Protein AF-A0A2E5ZIZ7-F1 (afdb_monomer_lite)

Sequence (295 aa):
MQTGGEERRPRSRRDADGRGDRRTDDPRGRRPRREPANQVPRAPRLKPRRTHRKAALAALPDDQRLLAQILLRDGVPGLRKAVDVQNETAEAAGEPPIPAPLLLKLAERIHPNLRAADWQDRAEAALAGIDKVDLRDLRSVVVAAEQSARGEENKALAEKLRAGLAARVDREHQAWLADVTTALDEDRVVRALRLSSRPPKAGAPLPAPVLDRLAAMAEAGLTAETGQDRWATVLDAVALSPVHQRVTPQGLPAEPGEPLLDVVRRVSMSVPGIAKAFGIEPTKPPRSRGSRRRG

Structure (mmCIF, N/CA/C/O backbone):
data_AF-A0A2E5ZIZ7-F1
#
_entry.id   AF-A0A2E5ZIZ7-F1
#
loop_
_atom_site.group_PDB
_atom_site.id
_atom_site.type_symbol
_atom_site.label_atom_id
_atom_site.label_alt_id
_atom_site.label_comp_id
_atom_site.label_asym_id
_atom_site.label_entity_id
_atom_site.label_seq_id
_atom_site.pdbx_PDB_ins_code
_atom_site.Cartn_x
_atom_site.Cartn_y
_atom_site.Cartn_z
_atom_site.occupancy
_atom_site.B_iso_or_equiv
_atom_site.auth_seq_id
_atom_site.auth_comp_id
_atom_site.auth_asym_id
_atom_site.auth_atom_id
_atom_site.pdbx_PDB_model_num
ATOM 1 N N . MET A 1 1 ? 2.297 82.372 32.642 1.00 42.84 1 MET A N 1
ATOM 2 C CA . MET A 1 1 ? 2.590 83.252 31.488 1.00 42.84 1 MET A CA 1
ATOM 3 C C . MET A 1 1 ? 3.858 82.760 30.806 1.00 42.84 1 MET A C 1
ATOM 5 O O . MET A 1 1 ? 4.850 82.681 31.513 1.00 42.84 1 MET A O 1
ATOM 9 N N . GLN A 1 2 ? 3.785 82.426 29.507 1.00 32.19 2 GLN A N 1
ATOM 10 C CA . GLN A 1 2 ? 4.844 82.342 28.461 1.00 32.19 2 GLN A CA 1
ATOM 11 C C . GLN A 1 2 ? 4.330 81.375 27.366 1.00 32.19 2 GLN A C 1
ATOM 13 O O . GLN A 1 2 ? 4.029 80.234 27.691 1.00 32.19 2 GLN A O 1
ATOM 18 N N . THR A 1 3 ? 3.829 81.827 26.204 1.00 34.81 3 THR A N 1
ATOM 19 C CA . THR A 1 3 ? 4.460 82.385 24.971 1.00 34.81 3 THR A CA 1
ATOM 20 C C . THR A 1 3 ? 4.934 81.334 23.959 1.00 34.81 3 THR A C 1
ATOM 22 O O . THR A 1 3 ? 5.786 80.529 24.306 1.00 34.81 3 THR A O 1
ATOM 25 N N . GLY A 1 4 ? 4.458 81.488 22.706 1.00 30.34 4 GLY A N 1
ATOM 26 C CA . GLY A 1 4 ? 5.056 81.032 21.428 1.00 30.34 4 GLY A CA 1
ATOM 27 C C . GLY A 1 4 ? 4.999 79.521 21.178 1.00 30.34 4 GLY A C 1
ATOM 28 O O . GLY A 1 4 ? 5.271 78.751 22.079 1.00 30.34 4 GLY A O 1
ATOM 29 N N . GLY A 1 5 ? 4.639 78.971 20.020 1.00 31.27 5 GLY A N 1
ATOM 30 C CA . GLY A 1 5 ? 4.679 79.423 18.629 1.00 31.27 5 GLY A CA 1
ATOM 31 C C . GLY A 1 5 ? 5.132 78.216 17.777 1.00 31.27 5 GLY A C 1
ATOM 32 O O . GLY A 1 5 ? 5.859 77.369 18.284 1.00 31.27 5 GLY A O 1
ATOM 33 N N . GLU A 1 6 ? 4.690 78.156 16.515 1.00 33.19 6 GLU A N 1
ATOM 34 C CA . GLU A 1 6 ? 5.272 77.424 15.364 1.00 33.19 6 GLU A CA 1
ATOM 35 C C . GLU A 1 6 ? 4.450 76.307 14.674 1.00 33.19 6 GLU A C 1
ATOM 37 O O . GLU A 1 6 ? 3.692 75.535 15.258 1.00 33.19 6 GLU A O 1
ATOM 42 N N . GLU A 1 7 ? 4.592 76.332 13.348 1.00 35.06 7 GLU A N 1
ATOM 43 C CA . GLU A 1 7 ? 3.688 75.960 12.257 1.00 35.06 7 GLU A CA 1
ATOM 44 C C . GLU A 1 7 ? 3.500 74.453 12.006 1.00 35.06 7 GLU A C 1
ATOM 46 O O . GLU A 1 7 ? 4.438 73.665 12.125 1.00 35.06 7 GLU A O 1
ATOM 51 N N . ARG A 1 8 ? 2.328 74.051 11.470 1.00 38.38 8 ARG A N 1
ATOM 52 C CA . ARG A 1 8 ? 2.190 72.802 10.689 1.00 38.38 8 ARG A CA 1
ATOM 53 C C . ARG A 1 8 ? 1.255 72.933 9.476 1.00 38.38 8 ARG A C 1
ATOM 55 O O . ARG A 1 8 ? 0.088 73.290 9.583 1.00 38.38 8 ARG A O 1
ATOM 62 N N . ARG A 1 9 ? 1.830 72.560 8.327 1.00 37.34 9 ARG A N 1
ATOM 63 C CA . ARG A 1 9 ? 1.305 72.468 6.950 1.00 37.34 9 ARG A CA 1
ATOM 64 C C . ARG A 1 9 ? 0.014 71.635 6.804 1.00 37.34 9 ARG A C 1
ATOM 66 O O . ARG A 1 9 ? -0.065 70.571 7.420 1.00 37.34 9 ARG A O 1
ATOM 73 N N . PRO A 1 10 ? -0.901 71.968 5.869 1.00 40.62 10 PRO A N 1
ATOM 74 C CA . PRO A 1 10 ? -1.963 71.056 5.451 1.00 40.62 10 PRO A CA 1
ATOM 75 C C . PRO A 1 10 ? -1.559 70.237 4.207 1.00 40.62 10 PRO A C 1
ATOM 77 O O . PRO A 1 10 ? -1.061 70.771 3.218 1.00 40.62 10 PRO A O 1
ATOM 80 N N . ARG A 1 11 ? -1.793 68.916 4.243 1.00 35.28 11 ARG A N 1
ATOM 81 C CA . ARG A 1 11 ? -1.685 68.010 3.083 1.00 35.28 11 ARG A CA 1
ATOM 82 C C . ARG A 1 11 ? -3.038 67.931 2.371 1.00 35.28 11 ARG A C 1
ATOM 84 O O . ARG A 1 11 ? -4.031 67.550 2.985 1.00 35.28 11 ARG A O 1
ATOM 91 N N . SER A 1 12 ? -3.055 68.238 1.075 1.00 33.09 12 SER A N 1
ATOM 92 C CA . SER A 1 12 ? -4.225 68.141 0.196 1.00 33.09 12 SER A CA 1
ATOM 93 C C . SER A 1 12 ? -4.077 66.995 -0.816 1.00 33.09 12 SER A C 1
ATOM 95 O O . SER A 1 12 ? -3.095 66.951 -1.545 1.00 33.09 12 SER A O 1
ATOM 97 N N . ARG A 1 13 ? -5.070 66.090 -0.777 1.00 33.25 13 ARG A N 1
ATOM 98 C CA . ARG A 1 13 ? -5.853 65.422 -1.854 1.00 33.25 13 ARG A CA 1
ATOM 99 C C . ARG A 1 13 ? -5.154 65.020 -3.167 1.00 33.25 13 ARG A C 1
ATOM 101 O O . ARG A 1 13 ? -4.581 65.850 -3.847 1.00 33.25 13 ARG A O 1
ATOM 108 N N . ARG A 1 14 ? -5.180 63.705 -3.449 1.00 33.25 14 ARG A N 1
ATOM 109 C CA . ARG A 1 14 ? -5.964 62.980 -4.492 1.00 33.25 14 ARG A CA 1
ATOM 110 C C . ARG A 1 14 ? -5.457 63.218 -5.910 1.00 33.25 14 ARG A C 1
ATOM 112 O O . ARG A 1 14 ? -5.547 64.337 -6.367 1.00 33.25 14 ARG A O 1
ATOM 119 N N . ASP A 1 15 ? -5.116 62.123 -6.589 1.00 31.05 15 ASP A N 1
ATOM 120 C CA . ASP A 1 15 ? -5.664 61.830 -7.913 1.00 31.05 15 ASP A CA 1
ATOM 121 C C . ASP A 1 15 ? -5.713 60.321 -8.163 1.00 31.05 15 ASP A C 1
ATOM 123 O O . ASP A 1 15 ? -4.857 59.550 -7.723 1.00 31.05 15 ASP A O 1
ATOM 127 N N . ALA A 1 16 ? -6.805 59.927 -8.807 1.00 37.44 16 ALA A N 1
ATOM 128 C CA . ALA A 1 16 ? -7.132 58.598 -9.275 1.00 37.44 16 ALA A CA 1
ATOM 129 C C . ALA A 1 16 ? -7.240 58.677 -10.797 1.00 37.44 16 ALA A C 1
ATOM 131 O O . ALA A 1 16 ? -7.960 59.530 -11.293 1.00 37.44 16 ALA A O 1
ATOM 132 N N . ASP A 1 17 ? -6.565 57.774 -11.497 1.00 33.41 17 ASP A N 1
ATOM 133 C CA . ASP A 1 17 ? -6.821 57.359 -12.880 1.00 33.41 17 ASP A CA 1
ATOM 134 C C . ASP A 1 17 ? -5.932 56.128 -13.111 1.00 33.41 17 ASP A C 1
ATOM 136 O O . ASP A 1 17 ? -4.852 56.019 -12.540 1.00 33.41 17 ASP A O 1
ATOM 140 N N . GLY A 1 18 ? -6.276 55.094 -13.863 1.00 30.34 18 GLY A N 1
ATOM 141 C CA . GLY A 1 18 ? -7.299 54.910 -14.877 1.00 30.34 18 GLY A CA 1
ATOM 142 C C . GLY A 1 18 ? -6.816 53.715 -15.712 1.00 30.34 18 GLY A C 1
ATOM 143 O O . GLY A 1 18 ? -5.619 53.532 -15.923 1.00 30.34 18 GLY A O 1
ATOM 144 N N . ARG A 1 19 ? -7.731 52.824 -16.094 1.00 37.75 19 ARG A N 1
ATOM 145 C CA . ARG A 1 19 ? -7.460 51.551 -16.784 1.00 37.75 19 ARG A CA 1
ATOM 146 C C . ARG A 1 19 ? -6.705 51.733 -18.108 1.00 37.75 19 ARG A C 1
ATOM 148 O O . ARG A 1 19 ? -7.069 52.583 -18.909 1.00 37.75 19 ARG A O 1
ATOM 155 N N . GLY A 1 20 ? -5.788 50.809 -18.395 1.00 28.81 20 GLY A N 1
ATOM 156 C CA . GLY A 1 20 ? -5.189 50.615 -19.716 1.00 28.81 20 GLY A CA 1
ATOM 157 C C . GLY A 1 20 ? -4.871 49.142 -19.965 1.00 28.81 20 GLY A C 1
ATOM 158 O O . GLY A 1 20 ? -3.839 48.636 -19.542 1.00 28.81 20 GLY A O 1
ATOM 159 N N . ASP A 1 21 ? -5.806 48.467 -20.622 1.00 42.16 21 ASP A N 1
ATOM 160 C CA . ASP A 1 21 ? -5.700 47.145 -21.235 1.00 42.16 21 ASP A CA 1
ATOM 161 C C . ASP A 1 21 ? -4.501 47.054 -22.194 1.00 42.16 21 ASP A C 1
ATOM 163 O O . ASP A 1 21 ? -4.463 47.809 -23.162 1.00 42.16 21 ASP A O 1
ATOM 167 N N . ARG A 1 22 ? -3.555 46.132 -21.948 1.00 37.88 22 ARG A N 1
ATOM 168 C CA . ARG A 1 22 ? -2.731 45.494 -22.993 1.00 37.88 22 ARG A CA 1
ATOM 169 C C . ARG A 1 22 ? -2.385 44.063 -22.601 1.00 37.88 22 ARG A C 1
ATOM 171 O O . ARG A 1 22 ? -1.453 43.799 -21.844 1.00 37.88 22 ARG A O 1
ATOM 178 N N . ARG A 1 23 ? -3.152 43.138 -23.173 1.00 44.91 23 ARG A N 1
ATOM 179 C CA . ARG A 1 23 ? -2.699 41.784 -23.489 1.00 44.91 23 ARG A CA 1
ATOM 180 C C . ARG A 1 23 ? -1.479 41.884 -24.408 1.00 44.91 23 ARG A C 1
ATOM 182 O O . ARG A 1 23 ? -1.590 42.420 -25.506 1.00 44.91 23 ARG A O 1
ATOM 189 N N . THR A 1 24 ? -0.354 41.331 -23.980 1.00 37.31 24 THR A N 1
ATOM 190 C CA . THR A 1 24 ? 0.730 40.947 -24.885 1.00 37.31 24 THR A CA 1
ATOM 191 C C . THR A 1 24 ? 1.016 39.475 -24.650 1.00 37.31 24 THR A C 1
ATOM 193 O O . THR A 1 24 ? 1.394 39.066 -23.552 1.00 37.31 24 THR A O 1
ATOM 196 N N . ASP A 1 25 ? 0.734 38.696 -25.689 1.00 42.03 25 ASP A N 1
ATOM 197 C CA . ASP A 1 25 ? 1.045 37.283 -25.836 1.00 42.03 25 ASP A CA 1
ATOM 198 C C . ASP A 1 25 ? 2.521 37.004 -25.525 1.00 42.03 25 ASP A C 1
ATOM 200 O O . ASP A 1 25 ? 3.412 37.478 -26.228 1.00 42.03 25 ASP A O 1
ATOM 204 N N . ASP A 1 26 ? 2.775 36.195 -24.496 1.00 35.75 26 ASP A N 1
ATOM 205 C CA . ASP A 1 26 ? 4.055 35.511 -24.307 1.00 35.75 26 ASP A CA 1
ATOM 206 C C . ASP A 1 26 ? 3.934 34.079 -24.869 1.00 35.75 26 ASP A C 1
ATOM 208 O O . ASP A 1 26 ? 3.216 33.254 -24.289 1.00 35.75 26 ASP A O 1
ATOM 212 N N . PRO A 1 27 ? 4.608 33.732 -25.986 1.00 43.03 27 PRO A N 1
ATOM 213 C CA . PRO A 1 27 ? 4.538 32.395 -26.570 1.00 43.03 27 PRO A CA 1
ATOM 214 C C . PRO A 1 27 ? 5.469 31.373 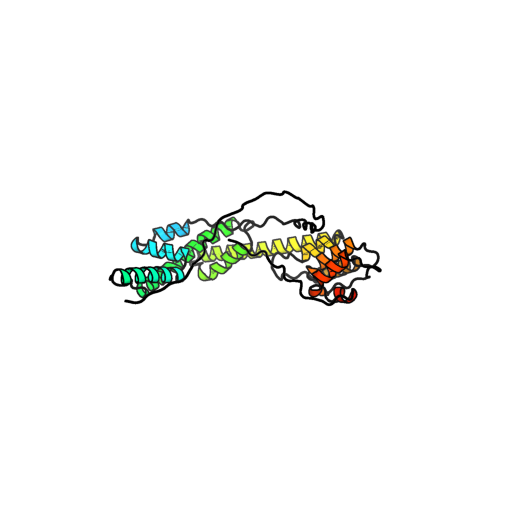-25.895 1.00 43.03 27 PRO A C 1
ATOM 216 O O . PRO A 1 27 ? 5.620 30.265 -26.410 1.00 43.03 27 PRO A O 1
ATOM 219 N N . ARG A 1 28 ? 6.120 31.682 -24.763 1.00 46.16 28 ARG A N 1
ATOM 220 C CA . ARG A 1 28 ? 7.146 30.807 -24.163 1.00 46.16 28 ARG A CA 1
ATOM 221 C C . ARG A 1 28 ? 6.763 30.296 -22.778 1.00 46.16 28 ARG A C 1
ATOM 223 O O . ARG A 1 28 ? 7.417 30.575 -21.781 1.00 46.16 28 ARG A O 1
ATOM 230 N N . GLY A 1 29 ? 5.719 29.471 -22.709 1.00 40.66 29 GLY A N 1
ATOM 231 C CA . GLY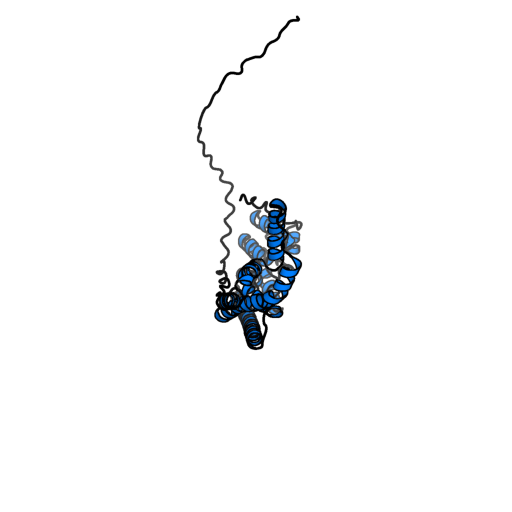 A 1 29 ? 5.317 28.887 -21.422 1.00 40.66 29 GLY A CA 1
ATOM 232 C C . GLY A 1 29 ? 4.510 27.595 -21.452 1.00 40.66 29 GLY A C 1
ATOM 233 O O . GLY A 1 29 ? 4.213 27.047 -20.388 1.00 40.66 29 GLY A O 1
ATOM 234 N N . ARG A 1 30 ? 4.162 27.049 -22.624 1.00 39.72 30 ARG A N 1
ATOM 235 C CA . ARG A 1 30 ? 3.520 25.731 -22.680 1.00 39.72 30 ARG A CA 1
ATOM 236 C C . ARG A 1 30 ? 4.571 24.641 -22.510 1.00 39.72 30 ARG A C 1
ATOM 238 O O . ARG A 1 30 ? 5.017 24.030 -23.472 1.00 39.72 30 ARG A O 1
ATOM 245 N N . ARG A 1 31 ? 4.908 24.343 -21.251 1.00 45.69 31 ARG A N 1
ATOM 246 C CA . ARG A 1 31 ? 5.347 22.987 -20.900 1.00 45.69 31 ARG A CA 1
ATOM 247 C C . ARG A 1 31 ? 4.326 22.021 -21.510 1.00 45.69 31 ARG A C 1
ATOM 249 O O . ARG A 1 31 ? 3.137 22.199 -21.218 1.00 45.69 31 ARG A O 1
ATOM 256 N N . PRO A 1 32 ? 4.733 21.035 -22.329 1.00 39.59 32 PRO A N 1
ATOM 257 C CA . PRO A 1 32 ? 3.804 20.023 -22.796 1.00 39.59 32 PRO A CA 1
ATOM 258 C C . PRO A 1 32 ? 3.162 19.410 -21.556 1.00 39.59 32 PRO A C 1
ATOM 260 O O . PR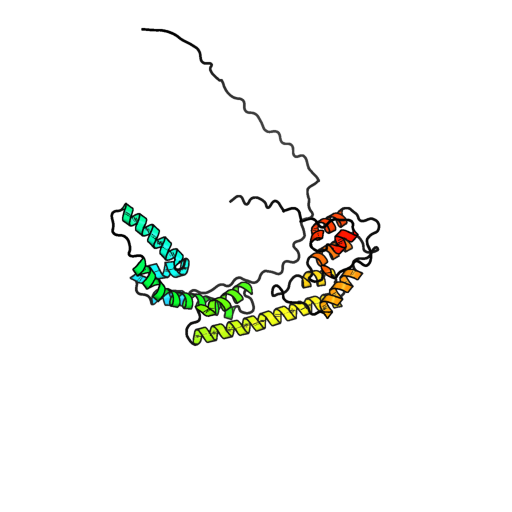O A 1 32 ? 3.839 18.933 -20.639 1.00 39.59 32 PRO A O 1
ATOM 263 N N . ARG A 1 33 ? 1.837 19.546 -21.470 1.00 41.69 33 ARG A N 1
ATOM 264 C CA . ARG A 1 33 ? 1.037 18.945 -20.413 1.00 41.69 33 ARG A CA 1
ATOM 265 C C . ARG A 1 33 ? 1.282 17.454 -20.542 1.00 41.69 33 ARG A C 1
ATOM 267 O O . ARG A 1 33 ? 0.766 16.846 -21.469 1.00 41.69 33 ARG A O 1
ATOM 274 N N . ARG A 1 34 ? 2.125 16.909 -19.659 1.00 47.88 34 ARG A N 1
ATOM 275 C CA . ARG A 1 34 ? 2.405 15.477 -19.559 1.00 47.88 34 ARG A CA 1
ATOM 276 C C . ARG A 1 34 ? 1.052 14.782 -19.625 1.00 47.88 34 ARG A C 1
ATOM 278 O O . ARG A 1 34 ? 0.230 14.999 -18.729 1.00 47.88 34 ARG A O 1
ATOM 285 N N . GLU A 1 35 ? 0.790 14.068 -20.717 1.00 34.56 35 GLU A N 1
ATOM 286 C CA . GLU A 1 35 ? -0.460 13.335 -20.862 1.00 34.56 35 GLU A CA 1
ATOM 287 C C . GLU A 1 35 ? -0.617 12.481 -19.604 1.00 34.56 35 GLU A C 1
ATOM 289 O O . GLU A 1 35 ? 0.372 11.882 -19.153 1.00 34.56 35 GLU A O 1
ATOM 294 N N . PRO A 1 36 ? -1.789 12.496 -18.946 1.00 38.47 36 PRO A N 1
ATOM 295 C CA . PRO A 1 36 ? -1.982 11.710 -17.745 1.00 38.47 36 PRO A CA 1
ATOM 296 C C . PRO A 1 36 ? -1.765 10.251 -18.131 1.00 38.47 36 PRO A C 1
ATOM 298 O O . PRO A 1 36 ? -2.610 9.642 -18.776 1.00 38.47 36 PRO A O 1
ATOM 301 N N . ALA A 1 37 ? -0.594 9.716 -17.774 1.00 48.97 37 ALA A N 1
ATOM 302 C CA . ALA A 1 37 ? -0.219 8.342 -18.043 1.00 48.97 37 ALA A CA 1
ATOM 303 C C . ALA A 1 37 ? -1.337 7.450 -17.519 1.00 48.97 37 ALA A C 1
ATOM 305 O O . ALA A 1 37 ? -1.491 7.388 -16.302 1.00 48.97 37 ALA A O 1
ATOM 306 N N . ASN A 1 38 ? -2.097 6.850 -18.443 1.00 45.09 38 ASN A N 1
ATOM 307 C CA . ASN A 1 38 ? -3.223 5.935 -18.257 1.00 45.09 38 ASN A CA 1
ATOM 308 C C . ASN A 1 38 ? -3.400 5.534 -16.779 1.00 45.09 38 ASN A C 1
ATOM 310 O O . ASN A 1 38 ? -2.793 4.567 -16.302 1.00 45.09 38 ASN A O 1
ATOM 314 N N . GLN A 1 39 ? -4.079 6.390 -16.004 1.00 55.28 39 GLN A N 1
ATOM 315 C CA . GLN A 1 39 ? -4.220 6.186 -14.567 1.00 55.28 39 GLN A CA 1
ATOM 316 C C . GLN A 1 39 ? -5.329 5.165 -14.409 1.00 55.28 39 GLN A C 1
ATOM 318 O O . GLN A 1 39 ? -6.502 5.508 -14.528 1.00 55.28 39 GLN A O 1
ATOM 323 N N . VAL A 1 40 ? -4.944 3.909 -14.182 1.00 58.94 40 VAL A N 1
ATOM 324 C CA . VAL A 1 40 ? -5.883 2.856 -13.795 1.00 58.94 40 VAL A CA 1
ATOM 325 C C . VAL A 1 40 ? -6.766 3.419 -12.670 1.00 58.94 40 VAL A C 1
ATOM 327 O O . VAL A 1 40 ? -6.215 3.985 -11.714 1.00 58.94 40 VAL A O 1
ATOM 330 N N . PRO A 1 41 ? -8.107 3.347 -12.785 1.00 68.38 41 PRO A N 1
ATOM 331 C CA . PRO A 1 41 ? -9.007 3.850 -11.759 1.00 68.38 41 PRO A CA 1
ATOM 332 C C . PRO A 1 41 ? -8.603 3.311 -10.388 1.00 68.38 41 PRO A C 1
ATOM 334 O O . PRO A 1 41 ? -8.391 2.110 -10.218 1.00 68.38 41 PRO A O 1
ATOM 337 N N . ARG A 1 42 ? -8.452 4.207 -9.405 1.00 75.38 42 ARG A N 1
ATOM 338 C CA . ARG A 1 42 ? -8.082 3.797 -8.047 1.00 75.38 42 ARG A CA 1
ATOM 339 C C . ARG A 1 42 ? -9.171 2.897 -7.483 1.00 75.38 42 ARG A C 1
ATOM 341 O O . ARG A 1 42 ? -10.356 3.211 -7.609 1.00 75.38 42 ARG A O 1
ATOM 348 N N . ALA A 1 43 ? -8.754 1.821 -6.828 1.00 84.38 43 ALA A N 1
ATOM 349 C CA . ALA A 1 43 ? -9.673 0.925 -6.153 1.00 84.38 43 ALA A CA 1
ATOM 350 C C . ALA A 1 43 ? -10.551 1.702 -5.146 1.00 84.38 43 ALA A C 1
ATOM 352 O O . ALA A 1 43 ? -10.074 2.642 -4.493 1.00 84.38 43 ALA A O 1
ATOM 353 N N . PRO A 1 44 ? -11.843 1.353 -5.020 1.00 90.88 44 PRO A N 1
ATOM 354 C CA . PRO A 1 44 ? -12.738 1.997 -4.071 1.00 90.88 44 PRO A CA 1
ATOM 355 C C . PRO A 1 44 ? -12.239 1.850 -2.628 1.00 90.88 44 PRO A C 1
ATOM 357 O O . PRO A 1 44 ? -11.775 0.794 -2.197 1.00 90.88 44 PRO A O 1
ATOM 360 N N . ARG A 1 45 ? -12.380 2.935 -1.861 1.00 94.19 45 ARG A N 1
ATOM 361 C CA . ARG A 1 45 ? -12.085 2.975 -0.421 1.00 94.19 45 ARG A CA 1
ATOM 362 C C . ARG A 1 45 ? -13.065 2.093 0.355 1.00 94.19 45 ARG A C 1
ATOM 364 O O . ARG A 1 45 ? -14.229 1.974 -0.035 1.00 94.19 45 ARG A O 1
ATOM 371 N N . LEU A 1 46 ? -12.616 1.546 1.483 1.00 95.25 46 LEU A N 1
ATOM 372 C CA . LEU A 1 46 ? -13.473 0.765 2.379 1.00 95.25 46 LEU A CA 1
ATOM 373 C C . LEU A 1 46 ? -14.631 1.621 2.925 1.00 95.25 46 LEU A C 1
ATOM 375 O O . LEU A 1 46 ? -14.418 2.747 3.379 1.00 95.25 46 LEU A O 1
ATOM 379 N N . LYS A 1 47 ? -15.850 1.066 2.923 1.00 94.31 47 LYS A N 1
ATOM 380 C CA . LYS A 1 47 ? -17.057 1.700 3.482 1.00 94.31 47 LYS A CA 1
ATOM 381 C C . LYS A 1 47 ? -17.708 0.786 4.530 1.00 94.31 47 LYS A C 1
ATOM 383 O O . LYS A 1 47 ? -18.595 0.009 4.183 1.00 94.31 47 LYS A O 1
ATOM 388 N N . PRO A 1 48 ? -17.257 0.855 5.793 1.00 94.44 48 PRO A N 1
ATOM 389 C CA . PRO A 1 48 ? -17.827 0.078 6.887 1.00 94.44 48 PRO A CA 1
ATOM 390 C C . PRO A 1 48 ? -19.273 0.476 7.172 1.00 94.44 48 PRO A C 1
ATOM 392 O O . PRO A 1 48 ? -19.645 1.649 7.045 1.00 94.44 48 PRO A O 1
ATOM 395 N N . ARG A 1 49 ? -20.075 -0.495 7.614 1.00 94.56 49 ARG A N 1
ATOM 396 C CA . ARG A 1 49 ? -21.356 -0.208 8.269 1.00 94.56 49 ARG A CA 1
ATOM 397 C C . ARG A 1 49 ? -21.094 0.279 9.702 1.00 94.56 49 ARG A C 1
ATOM 399 O O . ARG A 1 49 ? -19.962 0.557 10.083 1.00 94.56 49 ARG A O 1
ATOM 406 N N . ARG A 1 50 ? -22.162 0.498 10.467 1.00 95.06 50 ARG A N 1
ATOM 407 C CA . ARG A 1 50 ? -22.089 0.877 11.889 1.00 95.06 50 ARG A CA 1
ATOM 408 C C . ARG A 1 50 ? -22.998 -0.020 12.722 1.00 95.06 50 ARG A C 1
ATOM 410 O O . ARG A 1 50 ? -23.641 0.466 13.646 1.00 95.06 50 ARG A O 1
ATOM 417 N N . THR A 1 51 ? -23.167 -1.270 12.311 1.00 96.88 51 THR A N 1
ATOM 418 C CA . THR A 1 51 ? -24.127 -2.192 12.919 1.00 96.88 51 THR A CA 1
ATOM 419 C C . THR A 1 51 ? -23.627 -2.590 14.300 1.00 96.88 51 THR A C 1
ATOM 421 O O . THR A 1 51 ? -24.290 -2.306 15.299 1.00 96.88 51 THR A O 1
ATOM 424 N N . HIS A 1 52 ? -22.410 -3.128 14.364 1.00 96.19 52 HIS A N 1
ATOM 425 C CA . HIS A 1 52 ? -21.785 -3.573 15.609 1.00 96.19 52 HIS A CA 1
ATOM 426 C C . HIS A 1 52 ? -21.458 -2.396 16.511 1.00 96.19 52 HIS A C 1
ATOM 428 O O . HIS A 1 52 ? -21.735 -2.428 17.707 1.00 96.19 52 HIS A O 1
ATOM 434 N N . ARG A 1 53 ? -20.963 -1.297 15.932 1.00 95.06 53 ARG A N 1
ATOM 435 C CA . ARG A 1 53 ? -20.708 -0.055 16.668 1.00 95.06 53 ARG A CA 1
ATOM 436 C C . ARG A 1 53 ? -21.965 0.492 17.347 1.00 95.06 53 ARG A C 1
ATOM 438 O O . ARG A 1 53 ? -21.891 0.928 18.494 1.00 95.06 53 ARG A O 1
ATOM 445 N N . LYS A 1 54 ? -23.113 0.500 16.659 1.00 96.31 54 LYS A N 1
ATOM 446 C CA . LYS A 1 54 ? -24.385 0.957 17.248 1.00 96.31 54 LYS A CA 1
ATOM 447 C C . LYS A 1 54 ? -24.871 0.003 18.335 1.00 96.31 54 LYS A C 1
ATOM 449 O O . LYS A 1 54 ? -25.289 0.480 19.383 1.00 96.31 54 LYS A O 1
ATOM 454 N N . ALA A 1 55 ? -24.777 -1.307 18.111 1.00 96.38 55 ALA A N 1
ATOM 455 C CA . ALA A 1 55 ? -25.152 -2.306 19.108 1.00 96.38 55 ALA A CA 1
ATOM 456 C C . ALA A 1 55 ? -24.300 -2.185 20.385 1.00 96.38 55 ALA A C 1
ATOM 458 O O . ALA A 1 55 ? -24.842 -2.141 21.486 1.00 96.38 55 ALA A O 1
ATOM 459 N N . ALA A 1 56 ? -22.981 -2.022 20.240 1.00 95.31 56 ALA A N 1
ATOM 460 C CA . ALA A 1 56 ? -22.066 -1.836 21.363 1.00 95.31 56 ALA A CA 1
ATOM 461 C C . ALA A 1 56 ? -22.358 -0.554 22.160 1.00 95.31 56 ALA A C 1
ATOM 463 O O . ALA A 1 56 ? -22.256 -0.563 23.381 1.00 95.31 56 ALA A O 1
ATOM 464 N N . LEU A 1 57 ? -22.754 0.537 21.493 1.00 95.50 57 LEU A N 1
ATOM 465 C CA . LEU A 1 57 ? -23.184 1.766 22.169 1.00 95.50 57 LEU A CA 1
ATOM 466 C C . LEU A 1 57 ? -24.525 1.601 22.894 1.00 95.50 57 LEU A C 1
ATOM 468 O O . LEU A 1 57 ? -24.683 2.116 23.997 1.00 95.50 57 LEU A O 1
ATOM 472 N N . ALA A 1 58 ? -25.482 0.895 22.289 1.00 95.25 58 ALA A N 1
ATOM 473 C CA . ALA A 1 58 ? -26.798 0.665 22.880 1.00 95.25 58 ALA A CA 1
ATOM 474 C C . ALA A 1 58 ? -26.729 -0.222 24.135 1.00 95.25 58 ALA A C 1
ATOM 476 O O . ALA A 1 58 ? -27.486 0.005 25.075 1.00 95.25 58 ALA A O 1
ATOM 477 N N . ALA A 1 59 ? -25.796 -1.179 24.163 1.00 95.19 59 ALA A N 1
ATOM 478 C CA . ALA A 1 59 ? -25.568 -2.081 25.291 1.00 95.19 59 ALA A CA 1
ATOM 479 C C . ALA A 1 59 ? -24.913 -1.408 26.513 1.00 95.19 59 ALA A C 1
ATOM 481 O O . ALA A 1 59 ? -24.868 -2.007 27.587 1.00 95.19 59 ALA A O 1
ATOM 482 N N . LEU A 1 60 ? -24.377 -0.191 26.365 1.00 95.62 60 LEU A N 1
ATOM 483 C CA . LEU A 1 60 ? -23.782 0.543 27.477 1.00 95.62 60 LEU A CA 1
ATOM 484 C C . LEU A 1 60 ? -24.848 1.273 28.308 1.00 95.62 60 LEU A C 1
ATOM 486 O O . LEU A 1 60 ? -25.803 1.807 27.729 1.00 95.62 60 LEU A O 1
ATOM 490 N N . PRO A 1 61 ? -24.635 1.376 29.635 1.00 95.75 61 PRO A N 1
ATOM 491 C CA . PRO A 1 61 ? -25.378 2.288 30.501 1.00 95.75 61 PRO A CA 1
ATOM 492 C C . PRO A 1 61 ? -25.400 3.723 29.954 1.00 95.75 61 PRO A C 1
ATOM 494 O O . PRO A 1 61 ? -24.421 4.170 29.345 1.00 95.75 61 PRO A O 1
ATOM 497 N N . ASP A 1 62 ? -26.509 4.439 30.159 1.00 91.31 62 ASP A N 1
ATOM 498 C CA . ASP A 1 62 ? -26.749 5.762 29.560 1.00 91.31 62 ASP A CA 1
ATOM 499 C C . ASP A 1 62 ? -25.663 6.788 29.914 1.00 91.31 62 ASP A C 1
ATOM 501 O O . ASP A 1 62 ? -25.192 7.525 29.043 1.00 91.31 62 ASP A O 1
ATOM 505 N N . ASP A 1 63 ? -25.190 6.762 31.158 1.00 90.56 63 ASP A N 1
ATOM 506 C CA . ASP A 1 63 ? -24.103 7.588 31.692 1.00 90.56 63 ASP A CA 1
ATOM 507 C C . ASP A 1 63 ? -22.751 7.332 30.997 1.00 90.56 63 ASP A C 1
ATOM 509 O O . ASP A 1 63 ? -21.903 8.221 30.907 1.00 90.56 63 ASP A O 1
ATOM 513 N N . GLN A 1 64 ? -22.550 6.143 30.425 1.00 94.06 64 GLN A N 1
ATOM 514 C CA . GLN A 1 64 ? -21.302 5.750 29.757 1.00 94.06 64 GLN A CA 1
ATOM 515 C C . GLN A 1 64 ? -21.318 6.036 28.250 1.00 94.06 64 GLN A C 1
ATOM 517 O O . GLN A 1 64 ? -20.267 6.006 27.598 1.00 94.06 64 GLN A O 1
ATOM 522 N N . ARG A 1 65 ? -22.486 6.344 27.667 1.00 93.88 65 ARG A N 1
ATOM 523 C CA . ARG A 1 65 ? -22.641 6.519 26.212 1.00 93.88 65 ARG A CA 1
ATOM 524 C C . ARG A 1 65 ? -21.868 7.712 25.667 1.00 93.88 65 ARG A C 1
ATOM 526 O O . ARG A 1 65 ? -21.332 7.619 24.561 1.00 93.88 65 ARG A O 1
ATOM 533 N N . LEU A 1 66 ? -21.795 8.822 26.402 1.00 92.00 66 LEU A N 1
ATOM 534 C CA . LEU A 1 66 ? -21.033 9.999 25.966 1.00 92.00 66 LEU A CA 1
ATOM 535 C C . LEU A 1 66 ? -19.531 9.690 25.913 1.00 92.00 66 LEU A C 1
ATOM 537 O O . LEU A 1 66 ? -18.872 9.943 24.903 1.00 92.00 66 LEU A O 1
ATOM 541 N N . LEU A 1 67 ? -19.008 9.059 26.966 1.00 93.94 67 LEU A N 1
ATOM 542 C CA . LEU A 1 67 ? -17.610 8.641 27.040 1.00 93.94 67 LEU A CA 1
ATOM 543 C C . LEU A 1 67 ? -17.269 7.649 25.916 1.00 93.94 67 LEU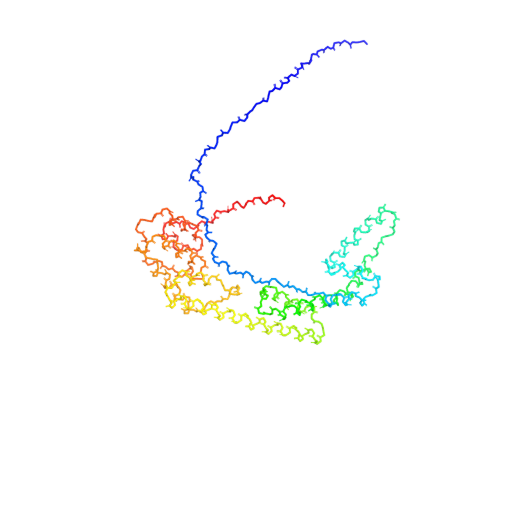 A C 1
ATOM 545 O O . LEU A 1 67 ? -16.257 7.805 25.232 1.00 93.94 67 LEU A O 1
ATOM 549 N N . ALA A 1 68 ? -18.144 6.678 25.650 1.00 95.62 68 ALA A N 1
ATOM 550 C CA . ALA A 1 68 ? -17.976 5.724 24.557 1.00 95.62 68 ALA A CA 1
ATOM 551 C C . ALA A 1 68 ? -17.947 6.384 23.167 1.00 95.62 68 ALA A C 1
ATOM 553 O O . ALA A 1 68 ? -17.153 5.990 22.307 1.00 95.62 68 ALA A O 1
ATOM 554 N N . GLN A 1 69 ? -18.770 7.412 22.939 1.00 94.44 69 GLN A N 1
ATOM 555 C CA . GLN A 1 69 ? -18.760 8.177 21.689 1.00 94.44 69 GLN A CA 1
ATOM 556 C C . GLN A 1 69 ? -17.441 8.930 21.484 1.00 94.44 69 GLN A C 1
ATOM 558 O O . GLN A 1 69 ? -16.901 8.899 20.375 1.00 94.44 69 GLN A O 1
ATOM 563 N N . ILE A 1 70 ? -16.895 9.544 22.541 1.00 94.56 70 ILE A N 1
ATOM 564 C CA . ILE A 1 70 ? -15.581 10.205 22.502 1.00 94.56 70 ILE A CA 1
ATOM 565 C C . ILE A 1 70 ? -14.490 9.178 22.178 1.00 94.56 70 ILE A C 1
ATOM 567 O O . ILE A 1 70 ? -13.696 9.387 21.260 1.00 94.56 70 ILE A O 1
ATOM 571 N N . LEU A 1 71 ? -14.497 8.025 22.854 1.00 94.94 71 LEU A N 1
ATOM 572 C CA . LEU A 1 71 ? -13.516 6.960 22.630 1.00 94.94 71 LEU A CA 1
ATOM 573 C C . LEU A 1 71 ? -13.526 6.411 21.202 1.00 94.94 71 LEU A C 1
ATOM 575 O O . LEU A 1 71 ? -12.466 6.109 20.658 1.00 94.94 71 LEU A O 1
ATOM 579 N N . LEU A 1 72 ? -14.699 6.277 20.587 1.00 92.56 72 LEU A N 1
ATOM 580 C CA . LEU A 1 72 ? -14.824 5.811 19.207 1.00 92.56 72 LEU A CA 1
ATOM 581 C C . LEU A 1 72 ? -14.433 6.866 18.160 1.00 92.56 72 LEU A C 1
ATOM 583 O O . LEU A 1 72 ? -14.250 6.517 16.992 1.00 92.56 72 LEU A O 1
ATOM 587 N N . ARG A 1 73 ? -14.402 8.152 18.530 1.00 92.38 73 ARG A N 1
ATOM 588 C CA . ARG A 1 73 ? -14.037 9.253 17.628 1.00 92.38 73 ARG A CA 1
ATOM 589 C C . ARG A 1 73 ? -12.546 9.566 17.718 1.00 92.38 73 ARG A C 1
ATOM 591 O O . ARG A 1 73 ? -11.870 9.577 16.697 1.00 92.38 73 ARG A O 1
ATOM 598 N N . ASP A 1 74 ? -12.055 9.756 18.939 1.00 92.44 74 ASP A N 1
ATOM 599 C CA . ASP A 1 74 ? -10.739 10.343 19.211 1.00 92.44 74 ASP A CA 1
ATOM 600 C C . ASP A 1 74 ? -9.845 9.449 20.095 1.00 92.44 74 ASP A C 1
ATOM 602 O O . ASP A 1 74 ? -8.708 9.805 20.418 1.00 92.44 74 ASP A O 1
ATOM 606 N N . GLY A 1 75 ? -10.344 8.280 20.511 1.00 92.88 75 GLY A N 1
ATOM 607 C CA . GLY A 1 75 ? -9.630 7.373 21.406 1.00 92.88 75 GLY A CA 1
ATOM 608 C C . GLY A 1 75 ? -9.409 7.942 22.811 1.00 92.88 75 GLY A C 1
ATOM 609 O O . GLY A 1 75 ? -9.990 8.947 23.218 1.00 92.88 75 GLY A O 1
ATOM 610 N N . VAL A 1 76 ? -8.531 7.281 23.568 1.00 93.31 76 VAL A N 1
ATOM 611 C CA . VAL A 1 76 ? -8.136 7.720 24.918 1.00 93.31 76 VAL A CA 1
ATOM 612 C C . VAL A 1 76 ? -7.477 9.114 24.922 1.00 93.31 76 VAL A C 1
ATOM 614 O O . VAL A 1 76 ? -7.774 9.887 25.830 1.00 93.31 76 VAL A O 1
ATOM 617 N N . PRO A 1 77 ? -6.634 9.505 23.939 1.00 94.81 77 PRO A N 1
ATOM 618 C CA . PRO A 1 77 ? -6.089 10.865 23.891 1.00 94.81 77 PRO A CA 1
ATOM 619 C C . PRO A 1 77 ? -7.168 11.947 23.782 1.00 94.81 77 PRO A C 1
ATOM 621 O O . PRO A 1 77 ? -7.076 12.967 24.461 1.00 94.81 77 PRO A O 1
ATOM 624 N N . GLY A 1 78 ? -8.209 11.720 22.977 1.00 94.19 78 GLY A N 1
ATOM 625 C CA . GLY A 1 78 ? -9.322 12.661 22.890 1.00 94.19 78 GLY A CA 1
ATOM 626 C C . GLY A 1 78 ? -10.158 12.732 24.157 1.00 94.19 78 GLY A C 1
ATOM 627 O O . GLY A 1 78 ? -10.607 13.817 24.513 1.00 94.19 78 GLY A O 1
ATOM 628 N N . LEU A 1 79 ? -10.306 11.613 24.875 1.00 95.06 79 LEU A N 1
ATOM 629 C CA . LEU A 1 79 ? -10.926 11.626 26.198 1.00 95.06 79 LEU A CA 1
ATOM 630 C C . LEU A 1 79 ? -10.131 12.493 27.179 1.00 95.06 79 LEU A C 1
ATOM 632 O O . LEU A 1 79 ? -10.738 13.322 27.844 1.00 95.06 79 LEU A O 1
ATOM 636 N N . ARG A 1 80 ? -8.797 12.356 27.234 1.00 95.12 80 ARG A N 1
ATOM 637 C CA . ARG A 1 80 ? -7.950 13.208 28.094 1.00 95.12 80 ARG A CA 1
ATOM 638 C C . ARG A 1 80 ? -8.175 14.684 27.789 1.00 95.12 80 ARG A C 1
ATOM 640 O O . ARG A 1 80 ? -8.601 15.422 28.662 1.00 95.12 80 ARG A O 1
ATOM 647 N N . LYS A 1 81 ? -8.054 15.059 26.513 1.00 95.75 81 LYS A N 1
ATOM 648 C CA . LYS A 1 81 ? -8.283 16.436 26.065 1.00 95.75 81 LYS A CA 1
ATOM 649 C C . LYS A 1 81 ? -9.683 16.953 26.422 1.00 95.75 81 LYS A C 1
ATOM 651 O O . LYS A 1 81 ? -9.829 18.108 26.794 1.00 95.75 81 LYS A O 1
ATOM 656 N N . ALA A 1 82 ? -10.716 16.123 26.275 1.00 94.25 82 ALA A N 1
ATOM 657 C CA . ALA A 1 82 ? -12.085 16.515 26.602 1.00 94.25 82 ALA A CA 1
ATOM 658 C C . ALA A 1 82 ? -12.286 16.745 28.107 1.00 94.25 82 ALA A C 1
ATOM 660 O O . ALA A 1 82 ? -13.064 17.620 28.477 1.00 94.25 82 ALA A O 1
ATOM 661 N N . VAL A 1 83 ? -11.600 15.971 28.952 1.00 94.62 83 VAL A N 1
ATOM 662 C CA . VAL A 1 83 ? -11.613 16.154 30.407 1.00 94.62 83 VAL A CA 1
ATOM 663 C C . VAL A 1 83 ? -10.824 17.398 30.803 1.00 94.62 83 VAL A C 1
ATOM 665 O O . VAL A 1 83 ? -11.329 18.177 31.601 1.00 94.62 83 VAL A O 1
ATOM 668 N N . ASP A 1 84 ? -9.653 17.628 30.207 1.00 95.06 84 ASP A N 1
ATOM 669 C CA . ASP A 1 84 ? -8.828 18.810 30.488 1.00 95.06 84 ASP A CA 1
ATOM 670 C C . ASP A 1 84 ? -9.612 20.105 30.212 1.00 95.06 84 ASP A C 1
ATOM 672 O O . ASP A 1 84 ? -9.742 20.950 31.091 1.00 95.06 84 ASP A O 1
ATOM 676 N N . VAL A 1 85 ? -10.257 20.203 29.042 1.00 95.31 85 VAL A N 1
ATOM 677 C CA . VAL A 1 85 ? -11.095 21.361 28.668 1.00 95.31 85 VAL A CA 1
ATOM 678 C C . VAL A 1 85 ? -12.272 21.565 29.631 1.00 95.31 85 VAL A C 1
ATOM 680 O O . VAL A 1 85 ? -12.629 22.698 29.958 1.00 95.31 85 VAL A O 1
ATOM 683 N N . GLN A 1 86 ? -12.908 20.482 30.085 1.00 93.00 86 GLN A N 1
ATOM 684 C CA . GLN A 1 86 ? -14.007 20.593 31.046 1.00 93.00 86 GLN A CA 1
ATOM 685 C C . GLN A 1 86 ? -13.514 21.007 32.433 1.00 93.00 86 GLN A C 1
ATOM 687 O O . GLN A 1 86 ? -14.184 21.796 33.088 1.00 93.00 86 GLN A O 1
ATOM 692 N N . ASN A 1 87 ? -12.343 20.537 32.858 1.00 95.12 87 ASN A N 1
ATOM 693 C CA . ASN A 1 87 ? -11.752 20.923 34.135 1.00 95.12 87 ASN A CA 1
ATOM 694 C C . ASN A 1 87 ? -11.318 22.389 34.151 1.00 95.12 87 ASN A C 1
ATOM 696 O O . ASN A 1 87 ? -11.583 23.063 35.138 1.00 95.12 87 ASN A O 1
ATOM 700 N N . GLU A 1 88 ? -10.753 22.904 33.056 1.00 95.31 88 GLU A N 1
ATOM 701 C CA . GLU A 1 88 ? -10.475 24.342 32.897 1.00 95.31 88 GLU A CA 1
ATOM 702 C C . GLU A 1 88 ? -11.762 25.178 33.019 1.00 95.31 88 GLU A C 1
ATOM 704 O O . GLU A 1 88 ? -11.777 26.245 33.631 1.00 95.31 88 GLU A O 1
ATOM 709 N N . THR A 1 89 ? -12.870 24.676 32.464 1.00 94.38 89 THR A N 1
ATOM 710 C CA . THR A 1 89 ? -14.178 25.346 32.546 1.00 94.38 89 THR A CA 1
ATOM 711 C C . THR A 1 89 ? -14.750 25.298 33.966 1.00 94.38 89 THR A C 1
ATOM 713 O O . THR A 1 89 ? -15.247 26.311 34.453 1.00 94.38 89 THR A O 1
ATOM 716 N N . ALA A 1 90 ? -14.662 24.145 34.637 1.00 93.31 90 ALA A N 1
ATOM 717 C CA . ALA A 1 90 ? -15.105 23.973 36.019 1.00 93.31 90 ALA A CA 1
ATOM 718 C C . ALA A 1 90 ? -14.305 24.872 36.972 1.00 93.31 90 ALA A C 1
ATOM 720 O O . ALA A 1 90 ? -14.892 25.562 37.800 1.00 93.31 90 ALA A O 1
ATOM 721 N N . GLU A 1 91 ? -12.985 24.955 36.789 1.00 94.50 91 GLU A N 1
ATOM 722 C CA . GLU A 1 91 ? -12.115 25.850 37.553 1.00 94.50 91 GLU A CA 1
ATOM 723 C C . GLU A 1 91 ? -12.524 27.319 37.378 1.00 94.50 91 GLU A C 1
ATOM 725 O O . GLU A 1 91 ? -12.690 28.034 38.366 1.00 94.50 91 GLU A O 1
ATOM 730 N N . ALA A 1 92 ? -12.781 27.757 36.140 1.00 94.62 92 ALA A N 1
ATOM 731 C CA . ALA A 1 92 ? -13.260 29.111 35.860 1.00 94.62 92 ALA A CA 1
ATOM 732 C C . ALA A 1 92 ? -14.646 29.408 36.468 1.00 94.62 92 ALA A C 1
ATOM 734 O O . ALA A 1 92 ? -14.941 30.558 36.796 1.00 94.62 92 ALA A O 1
ATOM 735 N N . ALA A 1 93 ? -15.490 28.385 36.624 1.00 93.38 93 ALA A N 1
ATOM 736 C CA . ALA A 1 93 ? -16.811 28.476 37.244 1.00 93.38 93 ALA A CA 1
ATOM 737 C C . ALA A 1 93 ? -16.793 28.292 38.777 1.00 93.38 93 ALA A C 1
ATOM 739 O O . ALA A 1 93 ? -17.829 28.459 39.419 1.00 93.38 93 ALA A O 1
ATOM 740 N N . GLY A 1 94 ? -15.641 27.964 39.376 1.00 93.25 94 GLY A N 1
ATOM 741 C CA . GLY A 1 94 ? -15.530 27.636 40.802 1.00 93.25 94 GLY A CA 1
ATOM 742 C C . GLY A 1 94 ? -16.145 26.282 41.184 1.00 93.25 94 GLY A C 1
ATOM 743 O O . GLY A 1 94 ? -16.445 26.050 42.355 1.00 93.25 94 GLY A O 1
ATOM 744 N N . GLU A 1 95 ? -16.349 25.393 40.214 1.00 93.62 95 GLU A N 1
ATOM 745 C CA . GLU A 1 95 ? -16.878 24.045 40.409 1.00 93.62 95 GLU A CA 1
ATOM 746 C C . GLU A 1 95 ? -15.748 23.020 40.640 1.00 93.62 95 GLU A C 1
ATOM 748 O O . GLU A 1 95 ? -14.625 23.197 40.157 1.00 93.62 95 GLU A O 1
ATOM 753 N N . PRO A 1 96 ? -16.009 21.914 41.364 1.00 91.50 96 PRO A N 1
ATOM 754 C CA . PRO A 1 96 ? -15.024 20.851 41.541 1.00 91.50 96 PRO A CA 1
ATOM 755 C C . PRO A 1 96 ? -14.595 20.214 40.206 1.00 91.50 96 PRO A C 1
ATOM 757 O O . PRO A 1 96 ? -15.441 19.983 39.338 1.00 91.50 96 PRO A O 1
ATOM 760 N N . PRO A 1 97 ? -13.312 19.837 40.044 1.00 92.12 97 PRO A N 1
ATOM 761 C CA . PRO A 1 97 ? -12.833 19.221 38.815 1.00 92.12 97 PRO A CA 1
ATOM 762 C C . PRO A 1 97 ? -13.390 17.806 38.635 1.00 92.12 97 PRO A C 1
ATOM 764 O O . PRO A 1 97 ? -13.562 17.033 39.583 1.00 92.12 97 PRO A O 1
ATOM 767 N N . ILE A 1 98 ? -13.586 17.423 37.378 1.00 90.81 98 ILE A N 1
ATOM 768 C CA . ILE A 1 98 ? -13.959 16.070 36.983 1.00 90.81 98 ILE A CA 1
ATOM 769 C C . ILE A 1 98 ? -12.799 15.115 37.309 1.00 90.81 98 ILE A C 1
ATOM 771 O O . ILE A 1 98 ? -11.650 15.365 36.918 1.00 90.81 98 ILE A O 1
ATOM 775 N N . PRO A 1 99 ? -13.071 13.969 37.965 1.00 92.69 99 PRO A N 1
ATOM 776 C CA . PRO A 1 99 ? -12.042 13.009 38.344 1.00 92.69 99 PRO A CA 1
ATOM 777 C C . PRO A 1 99 ? -11.526 12.224 37.125 1.00 92.69 99 PRO A C 1
ATOM 779 O O . PRO A 1 99 ? -11.940 11.091 36.855 1.00 92.69 99 PRO A O 1
ATOM 782 N N . ALA A 1 100 ? -10.561 12.805 36.407 1.00 92.88 100 ALA A N 1
ATOM 783 C CA . ALA A 1 100 ? -9.942 12.219 35.216 1.00 92.88 100 ALA A CA 1
ATOM 784 C C . ALA A 1 100 ? -9.455 10.764 35.405 1.00 92.88 100 ALA A C 1
ATOM 786 O O . ALA A 1 100 ? -9.733 9.935 34.532 1.00 92.88 100 ALA A O 1
ATOM 787 N N . PRO A 1 101 ? -8.806 10.381 36.530 1.00 94.25 101 PRO A N 1
ATOM 788 C CA . PRO A 1 101 ? -8.347 9.004 36.724 1.00 94.25 101 PRO A CA 1
ATOM 789 C C . PRO A 1 101 ? -9.482 7.972 36.730 1.00 94.25 101 PRO A C 1
ATOM 791 O O . PRO A 1 101 ? -9.293 6.850 36.260 1.00 94.25 101 PRO A O 1
ATOM 794 N N . LEU A 1 102 ? -10.669 8.336 37.232 1.00 93.88 102 LEU A N 1
ATOM 795 C CA . LEU A 1 102 ? -11.828 7.440 37.248 1.00 93.88 102 LEU A CA 1
ATOM 796 C C . LEU A 1 102 ? -12.391 7.242 35.838 1.00 93.88 102 LEU A C 1
ATOM 798 O O . LEU A 1 102 ? -12.666 6.108 35.440 1.00 93.88 102 LEU A O 1
ATOM 802 N N . LEU A 1 103 ? -12.486 8.319 35.053 1.00 93.38 103 LEU A N 1
ATOM 803 C CA . LEU A 1 103 ? -12.930 8.244 33.659 1.00 93.38 103 LEU A CA 1
ATOM 804 C C . LEU A 1 103 ? -11.957 7.447 32.787 1.00 93.38 103 LEU A C 1
ATOM 806 O O . LEU A 1 103 ? -12.392 6.691 31.920 1.00 93.38 103 LEU A O 1
ATOM 810 N N . LEU A 1 104 ? -10.650 7.563 33.032 1.00 94.44 104 LEU A N 1
ATOM 811 C CA . LEU A 1 104 ? -9.641 6.779 32.320 1.00 94.44 104 LEU A CA 1
ATOM 812 C C . LEU A 1 104 ? -9.731 5.285 32.652 1.00 94.44 104 LEU A C 1
ATOM 814 O O . LEU A 1 104 ? -9.735 4.471 31.731 1.00 94.44 104 LEU A O 1
ATOM 818 N N . LYS A 1 105 ? -9.911 4.916 33.927 1.00 95.94 105 LYS A N 1
ATOM 819 C CA . LYS A 1 105 ? -10.156 3.514 34.319 1.00 95.94 105 LYS A CA 1
ATOM 820 C C . LYS A 1 105 ? -11.420 2.952 33.668 1.00 95.94 105 LYS A C 1
ATOM 822 O O . LYS A 1 105 ? -11.434 1.825 33.171 1.00 95.94 105 LYS A O 1
ATOM 827 N N . LEU A 1 106 ? -12.493 3.743 33.634 1.00 95.19 106 LEU A N 1
ATOM 828 C CA . LEU A 1 106 ? -13.726 3.363 32.952 1.00 95.19 106 LEU A CA 1
ATOM 829 C C . LEU A 1 106 ? -13.502 3.187 31.442 1.00 95.19 106 LEU A C 1
ATOM 831 O O . LEU A 1 106 ? -13.985 2.217 30.854 1.00 95.19 106 LEU A O 1
ATOM 835 N N . ALA A 1 107 ? -12.739 4.086 30.822 1.00 95.25 107 ALA A N 1
ATOM 836 C CA . ALA A 1 107 ? -12.385 4.000 29.416 1.00 95.25 107 ALA A CA 1
ATOM 837 C C . ALA A 1 107 ? -11.587 2.735 29.094 1.00 95.25 107 ALA A C 1
ATOM 839 O O . ALA A 1 107 ? -11.931 2.039 28.144 1.00 95.25 107 ALA A O 1
ATOM 840 N N . GLU A 1 108 ? -10.576 2.393 29.891 1.00 94.69 108 GLU A N 1
ATOM 841 C CA . GLU A 1 108 ? -9.789 1.163 29.733 1.00 94.69 108 GLU A CA 1
ATOM 842 C C . GLU A 1 108 ? -10.665 -0.095 29.760 1.00 94.69 108 GLU A C 1
ATOM 844 O O . GLU A 1 108 ? -10.434 -1.027 28.987 1.00 94.69 108 GLU A O 1
ATOM 849 N N . ARG A 1 109 ? -11.721 -0.090 30.583 1.00 94.56 109 ARG A N 1
ATOM 850 C CA . ARG A 1 109 ? -12.690 -1.189 30.672 1.00 94.56 109 ARG A CA 1
ATOM 851 C C . ARG A 1 109 ? -13.561 -1.319 29.419 1.00 94.56 109 ARG A C 1
ATOM 853 O O . ARG A 1 109 ? -13.748 -2.431 28.933 1.00 94.56 109 ARG A O 1
ATOM 860 N N . ILE A 1 110 ? -14.111 -0.217 28.895 1.00 95.06 110 ILE A N 1
ATOM 861 C CA . ILE A 1 110 ? -15.102 -0.279 27.799 1.00 95.06 110 ILE A CA 1
ATOM 862 C C . ILE A 1 110 ? -14.484 -0.188 26.396 1.00 95.06 110 ILE A C 1
ATOM 864 O O . ILE A 1 110 ? -15.031 -0.734 25.435 1.00 95.06 110 ILE A O 1
ATOM 868 N N . HIS A 1 111 ? -13.340 0.486 26.258 1.00 92.50 111 HIS A N 1
ATOM 869 C CA . HIS A 1 111 ? -12.696 0.763 24.973 1.00 92.50 111 HIS A CA 1
ATOM 870 C C . HIS A 1 111 ? -12.402 -0.494 24.141 1.00 92.50 111 HIS A C 1
ATOM 872 O O . HIS A 1 111 ? -12.616 -0.452 22.926 1.00 92.50 111 HIS A O 1
ATOM 878 N N . PRO A 1 112 ? -11.956 -1.623 24.724 1.00 92.69 112 PRO A N 1
ATOM 879 C CA . PRO A 1 112 ? -11.655 -2.795 23.921 1.00 92.69 112 PRO A CA 1
ATOM 880 C C . PRO A 1 112 ? -12.874 -3.406 23.221 1.00 92.69 112 PRO A C 1
ATOM 882 O O . PRO A 1 112 ? -12.756 -3.830 22.073 1.00 92.69 112 PRO A O 1
ATOM 885 N N . ASN A 1 113 ? -14.045 -3.398 23.864 1.00 93.69 113 ASN A N 1
ATOM 886 C CA . ASN A 1 113 ? -15.284 -3.887 23.251 1.00 93.69 113 ASN A CA 1
ATOM 887 C C . ASN A 1 113 ? -15.743 -2.957 22.121 1.00 93.69 113 ASN A C 1
ATOM 889 O O . ASN A 1 113 ? -16.146 -3.421 21.058 1.00 93.69 113 ASN A O 1
ATOM 893 N N . LEU A 1 114 ? -15.602 -1.641 22.312 1.00 94.88 114 LEU A N 1
ATOM 894 C CA . LEU A 1 114 ? -15.891 -0.647 21.275 1.00 94.88 114 LEU A CA 1
ATOM 895 C C . LEU A 1 114 ? -14.965 -0.802 20.058 1.00 94.88 114 LEU A C 1
ATOM 897 O O . LEU A 1 114 ? -15.431 -0.723 18.922 1.00 94.88 114 LEU A O 1
ATOM 901 N N . ARG A 1 115 ? -13.668 -1.063 20.279 1.00 94.31 115 ARG A N 1
ATOM 902 C CA . ARG A 1 115 ? -12.711 -1.340 19.195 1.00 94.31 115 ARG A CA 1
ATOM 903 C C . ARG A 1 115 ? -13.005 -2.646 18.470 1.00 94.31 115 ARG A C 1
ATOM 905 O O . ARG A 1 115 ? -12.894 -2.668 17.249 1.00 94.31 115 ARG A O 1
ATOM 912 N N . ALA A 1 116 ? -13.390 -3.700 19.189 1.00 95.12 116 ALA A N 1
ATOM 913 C CA . ALA A 1 116 ? -13.795 -4.961 18.574 1.00 95.12 116 ALA A CA 1
ATOM 914 C C . ALA A 1 116 ? -15.015 -4.766 17.660 1.00 95.12 116 ALA A C 1
ATOM 916 O O . ALA A 1 116 ? -14.985 -5.192 16.510 1.00 95.12 116 ALA A O 1
ATOM 917 N N . ALA A 1 117 ? -16.031 -4.035 18.127 1.00 95.88 117 ALA A N 1
ATOM 918 C CA . ALA A 1 117 ? -17.231 -3.737 17.349 1.00 95.88 117 ALA A CA 1
ATOM 919 C C . ALA A 1 117 ? -16.945 -2.880 16.099 1.00 95.88 117 ALA A C 1
ATOM 921 O O . ALA A 1 117 ? -17.401 -3.206 15.004 1.00 95.88 117 ALA A O 1
ATOM 922 N N . ASP A 1 118 ? -16.153 -1.808 16.228 1.00 95.19 118 ASP A N 1
ATOM 923 C CA . ASP A 1 118 ? -15.751 -0.979 15.079 1.00 95.19 118 ASP A CA 1
ATOM 924 C C . ASP A 1 118 ? -14.899 -1.778 14.077 1.00 95.19 118 ASP A C 1
ATOM 926 O O . ASP A 1 118 ? -15.091 -1.680 12.862 1.00 95.19 118 ASP A O 1
ATOM 930 N N . TRP A 1 119 ? -13.994 -2.629 14.573 1.00 97.06 119 TRP A N 1
ATOM 931 C CA . TRP A 1 119 ? -13.224 -3.535 13.726 1.00 97.06 119 TRP A CA 1
ATOM 932 C C . TRP A 1 119 ? -14.122 -4.539 13.001 1.00 97.06 119 TRP A C 1
ATOM 934 O O . TRP A 1 119 ? -13.914 -4.748 11.811 1.00 97.06 119 TRP A O 1
ATOM 944 N N . GLN A 1 120 ? -15.133 -5.106 13.659 1.00 97.12 120 GLN A N 1
ATOM 945 C CA . GLN A 1 120 ? -16.049 -6.072 13.053 1.00 97.12 120 GLN A CA 1
ATOM 946 C C . GLN A 1 120 ? -16.845 -5.450 11.895 1.00 97.12 120 GLN A C 1
ATOM 948 O O . GLN A 1 120 ? -16.879 -6.014 10.802 1.00 97.12 120 GLN A O 1
ATOM 953 N N . ASP A 1 121 ? -17.367 -4.229 12.069 1.00 97.44 121 ASP A N 1
ATOM 954 C CA . ASP A 1 121 ? -18.017 -3.466 10.989 1.00 97.44 121 ASP A CA 1
ATOM 955 C C . ASP A 1 121 ? -17.074 -3.246 9.782 1.00 97.44 121 ASP A C 1
ATOM 957 O O . ASP A 1 121 ? -17.489 -3.295 8.616 1.00 97.44 121 ASP A O 1
ATOM 961 N N . ARG A 1 122 ? -15.782 -2.995 10.041 1.00 97.75 122 ARG A N 1
ATOM 962 C CA . ARG A 1 122 ? -14.752 -2.851 8.997 1.00 97.75 122 ARG A CA 1
ATOM 963 C C . ARG A 1 122 ? -14.396 -4.187 8.350 1.00 97.75 122 ARG A C 1
ATOM 965 O O . ARG A 1 122 ? -14.184 -4.223 7.140 1.00 97.75 122 ARG A O 1
ATOM 972 N N . ALA A 1 123 ? -14.314 -5.249 9.140 1.00 98.00 123 ALA A N 1
ATOM 973 C CA . ALA A 1 123 ? -13.950 -6.594 8.726 1.00 98.00 123 ALA A CA 1
ATOM 974 C C . ALA A 1 123 ? -15.016 -7.205 7.813 1.00 98.00 123 ALA A C 1
ATOM 976 O O . ALA A 1 123 ? -14.680 -7.725 6.753 1.00 98.00 123 ALA A O 1
ATOM 977 N N . GLU A 1 124 ? -16.295 -7.048 8.146 1.00 97.56 124 GLU A N 1
ATOM 978 C CA . GLU A 1 124 ? -17.405 -7.488 7.297 1.00 97.56 124 GLU A CA 1
ATOM 979 C C . GLU A 1 124 ? -17.442 -6.734 5.965 1.00 97.56 124 GLU A C 1
ATOM 981 O O . GLU A 1 124 ? -17.579 -7.344 4.904 1.00 97.56 124 GLU A O 1
ATOM 986 N N . ALA A 1 125 ? -17.249 -5.411 5.991 1.00 97.69 125 ALA A N 1
ATOM 987 C CA . ALA A 1 125 ? -17.165 -4.620 4.767 1.00 97.69 125 ALA A CA 1
ATOM 988 C C . ALA A 1 125 ? -15.940 -4.993 3.914 1.00 97.69 125 ALA A C 1
ATOM 990 O O . ALA A 1 125 ? -16.018 -4.992 2.684 1.00 97.69 125 ALA A O 1
ATOM 991 N N . ALA A 1 126 ? -14.814 -5.321 4.554 1.00 97.69 126 ALA A N 1
ATOM 992 C CA . ALA A 1 126 ? -13.606 -5.767 3.874 1.00 97.69 126 ALA A CA 1
ATOM 993 C C . ALA A 1 126 ? -13.797 -7.150 3.244 1.00 97.69 126 ALA A C 1
ATOM 995 O O . ALA A 1 126 ? -13.381 -7.350 2.107 1.00 97.69 126 ALA A O 1
ATOM 996 N N . LEU A 1 127 ? -14.473 -8.070 3.938 1.00 97.12 127 LEU A N 1
ATOM 997 C CA . LEU A 1 127 ? -14.774 -9.405 3.430 1.00 97.12 127 LEU A CA 1
ATOM 998 C C . LEU A 1 127 ? -15.748 -9.340 2.246 1.00 97.12 127 LEU A C 1
ATOM 1000 O O . LEU A 1 127 ? -15.494 -9.941 1.208 1.00 97.12 127 LEU A O 1
ATOM 1004 N N . ALA A 1 128 ? -16.819 -8.551 2.361 1.00 96.75 128 ALA A N 1
ATOM 1005 C CA . ALA A 1 128 ? -17.777 -8.345 1.272 1.00 96.75 128 ALA A CA 1
ATOM 1006 C C . ALA A 1 128 ? -17.137 -7.690 0.033 1.00 96.75 128 ALA A C 1
ATOM 1008 O O . ALA A 1 128 ? -17.580 -7.893 -1.096 1.00 96.75 128 ALA A O 1
ATOM 1009 N N . GLY A 1 129 ? -16.099 -6.881 0.247 1.00 95.44 129 GLY A N 1
ATOM 1010 C CA . GLY A 1 129 ? -15.371 -6.165 -0.791 1.00 95.44 129 GLY A CA 1
ATOM 1011 C C . GLY A 1 129 ? -13.996 -6.743 -1.110 1.00 95.44 129 GLY A C 1
ATOM 1012 O O . GLY A 1 129 ? -13.176 -6.007 -1.661 1.00 95.44 129 GLY A O 1
ATOM 1013 N N . ILE A 1 130 ? -13.715 -8.003 -0.764 1.00 95.75 130 ILE A N 1
ATOM 1014 C CA . ILE A 1 130 ? -12.340 -8.520 -0.699 1.00 95.75 130 ILE A CA 1
ATOM 1015 C C . ILE A 1 130 ? -11.578 -8.429 -2.021 1.00 95.75 130 ILE A C 1
ATOM 1017 O O . ILE A 1 130 ? -10.377 -8.183 -1.997 1.00 95.75 130 ILE A O 1
ATOM 1021 N N . ASP A 1 131 ? -12.275 -8.503 -3.157 1.00 94.19 131 ASP A N 1
ATOM 1022 C CA . ASP A 1 131 ? -11.692 -8.396 -4.503 1.00 94.19 131 ASP A CA 1
ATOM 1023 C C . ASP A 1 131 ? -11.672 -6.973 -5.073 1.00 94.19 131 ASP A C 1
ATOM 1025 O O . ASP A 1 131 ? -11.014 -6.714 -6.076 1.00 94.19 131 ASP A O 1
ATOM 1029 N N . LYS A 1 132 ? -12.400 -6.033 -4.460 1.00 92.12 132 LYS A N 1
ATOM 1030 C CA . LYS A 1 132 ? -12.655 -4.701 -5.038 1.00 92.12 132 LYS A CA 1
ATOM 1031 C C . LYS A 1 132 ? -12.074 -3.566 -4.211 1.00 92.12 132 LYS A C 1
ATOM 1033 O O . LYS A 1 132 ? -11.640 -2.568 -4.773 1.00 92.12 132 LYS A O 1
ATOM 1038 N N . VAL A 1 133 ? -12.072 -3.691 -2.887 1.00 94.12 133 VAL A N 1
ATOM 1039 C CA . VAL A 1 133 ? -11.594 -2.645 -1.974 1.00 94.12 133 VAL A CA 1
ATOM 1040 C C . VAL A 1 133 ? -10.101 -2.403 -2.177 1.00 94.12 133 VAL A C 1
ATOM 1042 O O . VAL A 1 133 ? -9.357 -3.305 -2.555 1.00 94.12 133 VAL A O 1
ATOM 1045 N N . ASP A 1 134 ? -9.645 -1.183 -1.933 1.00 91.94 134 ASP A N 1
ATOM 1046 C CA . ASP A 1 134 ? -8.227 -0.841 -1.965 1.00 91.94 134 ASP A CA 1
ATOM 1047 C C . ASP A 1 134 ? -7.378 -1.754 -1.052 1.00 91.94 134 ASP A C 1
ATOM 1049 O O . ASP A 1 134 ? -7.678 -1.944 0.131 1.00 91.94 134 ASP A O 1
ATOM 1053 N N . LEU A 1 135 ? -6.284 -2.309 -1.594 1.00 91.31 135 LEU A N 1
ATOM 1054 C CA . LEU A 1 135 ? -5.413 -3.240 -0.867 1.00 91.31 135 LEU A CA 1
ATOM 1055 C C . LEU A 1 135 ? -4.799 -2.629 0.400 1.00 91.31 135 LEU A C 1
ATOM 1057 O O . LEU A 1 135 ? -4.503 -3.360 1.346 1.00 91.31 135 LEU A O 1
ATOM 1061 N N . ARG A 1 136 ? -4.578 -1.309 0.452 1.00 92.31 136 ARG A N 1
ATOM 1062 C CA . ARG A 1 136 ? -4.073 -0.643 1.662 1.00 92.31 136 ARG A CA 1
ATOM 1063 C C . ARG A 1 136 ? -5.104 -0.702 2.779 1.00 92.31 136 ARG A C 1
ATOM 1065 O O . ARG A 1 136 ? -4.738 -0.963 3.924 1.00 92.31 136 ARG A O 1
ATOM 1072 N N . ASP A 1 137 ? -6.371 -0.470 2.453 1.00 95.12 137 ASP A N 1
ATOM 1073 C CA . ASP A 1 137 ? -7.449 -0.519 3.436 1.00 95.12 137 ASP A CA 1
ATOM 1074 C C . ASP A 1 137 ? -7.665 -1.961 3.921 1.00 95.12 137 ASP A C 1
ATOM 1076 O O . ASP A 1 137 ? -7.772 -2.177 5.128 1.00 95.12 137 ASP A O 1
ATOM 1080 N N . LEU A 1 138 ? -7.619 -2.952 3.019 1.00 95.38 138 LEU A N 1
ATOM 1081 C CA . LEU A 1 138 ? -7.703 -4.374 3.382 1.00 95.38 138 LEU A CA 1
ATOM 1082 C C . LEU A 1 138 ? -6.558 -4.791 4.325 1.00 95.38 138 LEU A C 1
ATOM 1084 O O . LEU A 1 138 ? -6.805 -5.387 5.373 1.00 95.38 138 LEU A O 1
ATOM 1088 N N . ARG A 1 139 ? -5.312 -4.397 4.016 1.00 95.31 139 ARG A N 1
ATOM 1089 C CA . ARG A 1 139 ? -4.146 -4.617 4.894 1.00 95.31 139 ARG A CA 1
ATOM 1090 C C . ARG A 1 139 ? -4.325 -3.949 6.258 1.00 95.31 139 ARG A C 1
ATOM 1092 O O . ARG A 1 139 ? -4.024 -4.562 7.275 1.00 95.31 139 ARG A O 1
ATOM 1099 N N . SER A 1 140 ? -4.845 -2.719 6.297 1.00 96.56 140 SER A N 1
ATOM 1100 C CA . SER A 1 140 ? -5.108 -2.013 7.558 1.00 96.56 140 SER A CA 1
ATOM 1101 C C . SER A 1 140 ? -6.106 -2.760 8.446 1.00 96.56 140 SER A C 1
ATOM 1103 O O . SER A 1 140 ? -5.916 -2.790 9.660 1.00 96.56 140 SER A O 1
ATOM 1105 N N . VAL A 1 141 ? -7.149 -3.362 7.866 1.00 97.50 141 VAL A N 1
ATOM 1106 C CA . VAL A 1 141 ? -8.143 -4.142 8.621 1.00 97.50 141 VAL A CA 1
ATOM 1107 C C . VAL A 1 141 ? -7.542 -5.437 9.167 1.00 97.50 141 VAL A C 1
ATOM 1109 O O . VAL A 1 141 ? -7.775 -5.763 10.331 1.00 97.50 141 VAL A O 1
ATOM 1112 N N . VAL A 1 142 ? -6.735 -6.137 8.363 1.00 97.00 142 VAL A N 1
ATOM 1113 C CA . VAL A 1 142 ? -6.038 -7.362 8.787 1.00 97.00 142 VAL A CA 1
ATOM 1114 C C . VAL A 1 142 ? -5.062 -7.080 9.932 1.00 97.00 142 VAL A C 1
ATOM 1116 O O . VAL A 1 142 ? -5.093 -7.785 10.932 1.00 97.00 142 VAL A O 1
ATOM 1119 N N . VAL A 1 143 ? -4.251 -6.021 9.839 1.00 96.94 143 VAL A N 1
ATOM 1120 C CA . VAL A 1 143 ? -3.323 -5.633 10.920 1.00 96.94 143 VAL A CA 1
ATOM 1121 C C . VAL A 1 143 ? -4.086 -5.243 12.190 1.00 96.94 143 VAL A C 1
ATOM 1123 O O . VAL A 1 143 ? -3.731 -5.658 13.288 1.00 96.94 143 VAL A O 1
ATOM 1126 N N . ALA A 1 144 ? -5.185 -4.493 12.061 1.00 96.44 144 ALA A N 1
ATOM 1127 C CA . ALA A 1 144 ? -6.005 -4.105 13.210 1.00 96.44 144 ALA A CA 1
ATOM 1128 C C . ALA A 1 144 ? -6.657 -5.300 13.935 1.00 96.44 144 ALA A C 1
ATOM 1130 O O . ALA A 1 144 ? -7.048 -5.159 15.100 1.00 96.44 144 ALA A O 1
ATOM 1131 N N . ALA A 1 145 ? -6.762 -6.459 13.273 1.00 95.94 145 ALA A N 1
ATOM 1132 C CA . ALA A 1 145 ? -7.336 -7.668 13.850 1.00 95.94 145 ALA A CA 1
ATOM 1133 C C . ALA A 1 145 ? -6.533 -8.176 15.053 1.00 95.94 145 ALA A C 1
ATOM 1135 O O . ALA A 1 145 ? -7.139 -8.636 16.012 1.00 95.94 145 ALA A O 1
ATOM 1136 N N . GLU A 1 146 ? -5.205 -8.025 15.061 1.00 91.62 146 GLU A N 1
ATOM 1137 C CA . GLU A 1 146 ? -4.338 -8.516 16.148 1.00 91.62 146 GLU A CA 1
ATOM 1138 C C . GLU A 1 146 ? -4.747 -7.985 17.527 1.00 91.62 146 GLU A C 1
ATOM 1140 O O . GLU A 1 146 ? -4.683 -8.700 18.522 1.00 91.62 146 GLU A O 1
ATOM 1145 N N . GLN A 1 147 ? -5.211 -6.735 17.588 1.00 89.31 147 GLN A N 1
ATOM 1146 C CA . GLN A 1 147 ? -5.624 -6.097 18.840 1.00 89.31 147 GLN A CA 1
ATOM 1147 C C . GLN A 1 147 ? -7.141 -6.114 19.068 1.00 89.31 147 GLN A C 1
ATOM 1149 O O . GLN A 1 147 ? -7.592 -5.900 20.196 1.00 89.31 147 GLN A O 1
ATOM 1154 N N . SER A 1 148 ? -7.930 -6.300 18.005 1.00 90.88 148 SER A N 1
ATOM 1155 C CA . SER A 1 148 ? -9.376 -6.028 18.015 1.00 90.88 148 SER A CA 1
ATOM 1156 C C . SER A 1 148 ? -10.232 -7.285 17.846 1.00 90.88 148 SER A C 1
ATOM 1158 O O . SER A 1 148 ? -11.360 -7.309 18.332 1.00 90.88 148 SER A O 1
ATOM 1160 N N . ALA A 1 149 ? -9.717 -8.336 17.201 1.00 89.19 149 ALA A N 1
ATOM 1161 C CA . ALA A 1 149 ? -10.446 -9.577 16.974 1.00 89.19 149 ALA A CA 1
ATOM 1162 C C . ALA A 1 149 ? -10.489 -10.420 18.258 1.00 89.19 149 ALA A C 1
ATOM 1164 O O . ALA A 1 149 ? -9.564 -11.171 18.570 1.00 89.19 149 ALA A O 1
ATOM 1165 N N . ARG A 1 150 ? -11.570 -10.273 19.029 1.00 86.00 150 ARG A N 1
ATOM 1166 C CA . ARG A 1 150 ? -11.786 -10.986 20.297 1.00 86.00 150 ARG A CA 1
ATOM 1167 C C . ARG A 1 150 ? -12.886 -12.029 20.165 1.00 86.00 150 ARG A C 1
ATOM 1169 O O . ARG A 1 150 ? -13.935 -11.734 19.600 1.00 86.00 150 ARG A O 1
ATOM 1176 N N . GLY A 1 151 ? -12.662 -13.204 20.748 1.00 90.06 151 GLY A N 1
ATOM 1177 C CA . GLY A 1 151 ? -13.572 -14.346 20.636 1.00 90.06 151 GLY A CA 1
ATOM 1178 C C . GLY A 1 151 ? -13.381 -15.137 19.341 1.00 90.06 151 GLY A C 1
ATOM 1179 O O . GLY A 1 151 ? -12.720 -14.681 18.408 1.00 90.06 151 GLY A O 1
ATOM 1180 N N . GLU A 1 152 ? -13.938 -16.344 19.302 1.00 92.12 152 GLU A N 1
ATOM 1181 C CA . GLU A 1 152 ? -13.716 -17.299 18.209 1.00 92.12 152 GLU A CA 1
ATOM 1182 C C . GLU A 1 152 ? -14.280 -16.816 16.866 1.00 92.12 152 GLU A C 1
ATOM 1184 O O . GLU A 1 152 ? -13.608 -16.927 15.844 1.00 92.12 152 GLU A O 1
ATOM 1189 N N . GLU A 1 153 ? -15.452 -16.177 16.858 1.00 91.75 153 GLU A N 1
ATOM 1190 C CA . GLU A 1 153 ? -16.065 -15.658 15.626 1.00 91.75 153 GLU A CA 1
ATOM 1191 C C . GLU A 1 153 ? -15.203 -14.580 14.953 1.00 91.75 153 GLU A C 1
ATOM 1193 O O . GLU A 1 153 ? -14.938 -14.635 13.750 1.00 91.75 153 GLU A O 1
ATOM 1198 N N . ASN A 1 154 ? -14.700 -13.624 15.738 1.00 93.62 154 ASN A N 1
ATOM 1199 C CA . ASN A 1 154 ? -13.844 -12.558 15.225 1.00 93.62 154 ASN A CA 1
ATOM 1200 C C . ASN A 1 154 ? -12.470 -13.083 14.800 1.00 93.62 154 ASN A C 1
ATOM 1202 O O . ASN A 1 154 ? -11.927 -12.616 13.799 1.00 93.62 154 ASN A O 1
ATOM 1206 N N . LYS A 1 155 ? -11.909 -14.071 15.511 1.00 95.62 155 LYS A N 1
ATOM 1207 C CA . LYS A 1 155 ? -10.682 -14.753 15.072 1.00 95.62 155 LYS A CA 1
ATOM 1208 C C . LYS A 1 155 ? -10.901 -15.457 13.733 1.00 95.62 155 LYS A C 1
ATOM 1210 O O . LYS A 1 155 ? -10.105 -15.268 12.818 1.00 95.62 155 LYS A O 1
ATOM 1215 N N . ALA A 1 156 ? -12.007 -16.183 13.575 1.00 96.62 156 ALA A N 1
ATOM 1216 C CA . ALA A 1 156 ? -12.352 -16.840 12.317 1.00 96.62 156 ALA A CA 1
ATOM 1217 C C . ALA A 1 156 ? -12.543 -15.831 11.170 1.00 96.62 156 ALA A C 1
ATOM 1219 O O . ALA A 1 156 ? -12.094 -16.070 10.047 1.00 96.62 156 ALA A O 1
ATOM 1220 N N . LEU A 1 157 ? -13.163 -14.676 11.438 1.00 97.00 157 LEU A N 1
ATOM 1221 C CA . LEU A 1 157 ? -13.277 -13.586 10.467 1.00 97.00 157 LEU A CA 1
ATOM 1222 C C . LEU A 1 157 ? -11.903 -13.010 10.086 1.00 97.00 157 LEU A C 1
ATOM 1224 O O . LEU A 1 157 ? -11.644 -12.766 8.906 1.00 97.00 157 LEU A O 1
ATOM 1228 N N . ALA A 1 158 ? -11.003 -12.838 11.057 1.00 97.56 158 ALA A N 1
ATOM 1229 C CA . ALA A 1 158 ? -9.637 -12.392 10.808 1.00 97.56 158 ALA A CA 1
ATOM 1230 C C . ALA A 1 158 ? -8.859 -13.388 9.933 1.00 97.56 158 ALA A C 1
ATOM 1232 O O . ALA A 1 158 ? -8.197 -12.963 8.986 1.00 97.56 158 ALA A O 1
ATOM 1233 N N . GLU A 1 159 ? -8.983 -14.697 10.179 1.00 97.88 159 GLU A N 1
ATOM 1234 C CA . GLU A 1 159 ? -8.348 -15.721 9.337 1.00 97.88 159 GLU A CA 1
ATOM 1235 C C . GLU A 1 159 ? -8.879 -15.705 7.902 1.00 97.88 159 GLU A C 1
ATOM 1237 O O . GLU A 1 159 ? -8.091 -15.708 6.954 1.00 97.88 159 GLU A O 1
ATOM 1242 N N . LYS A 1 160 ? -10.200 -15.584 7.715 1.00 97.81 160 LYS A N 1
ATOM 1243 C CA . LYS A 1 160 ? -10.799 -15.436 6.376 1.00 97.81 160 LYS A CA 1
ATOM 1244 C C . LYS A 1 160 ? -10.231 -14.227 5.631 1.00 97.81 160 LYS A C 1
ATOM 1246 O O . LYS A 1 160 ? -9.903 -14.327 4.449 1.00 97.81 160 LYS A O 1
ATOM 1251 N N . LEU A 1 161 ? -10.078 -13.094 6.318 1.00 98.06 161 LEU A N 1
ATOM 1252 C CA . LEU A 1 161 ? -9.492 -11.886 5.734 1.00 98.06 161 LEU A CA 1
ATOM 1253 C C . LEU A 1 161 ? -8.005 -12.054 5.403 1.00 98.06 161 LEU A C 1
ATOM 1255 O O . LEU A 1 161 ? -7.579 -11.587 4.348 1.00 98.06 161 LEU A O 1
ATOM 1259 N N . ARG A 1 162 ? -7.219 -12.726 6.256 1.00 97.94 162 ARG A N 1
ATOM 1260 C CA . ARG A 1 162 ? -5.803 -13.028 5.977 1.00 97.94 162 ARG A CA 1
ATOM 1261 C C . ARG A 1 162 ? -5.657 -13.914 4.747 1.00 97.94 162 ARG A C 1
ATOM 1263 O O . ARG A 1 162 ? -4.911 -13.556 3.837 1.00 97.94 162 ARG A O 1
ATOM 1270 N N . ALA A 1 163 ? -6.404 -15.015 4.696 1.00 97.75 163 ALA A N 1
ATOM 1271 C CA . ALA A 1 163 ? -6.383 -15.947 3.575 1.00 97.75 163 ALA A CA 1
ATOM 1272 C C . ALA A 1 163 ? -6.807 -15.265 2.266 1.00 97.75 163 ALA A C 1
ATOM 1274 O O . ALA A 1 163 ? -6.118 -15.372 1.253 1.00 97.75 163 ALA A O 1
ATOM 1275 N N . GLY A 1 164 ? -7.901 -14.499 2.289 1.00 97.56 164 GLY A N 1
ATOM 1276 C CA . GLY A 1 164 ? -8.372 -13.804 1.095 1.00 97.56 164 GLY A CA 1
ATOM 1277 C C . GLY A 1 164 ? -7.462 -12.652 0.652 1.00 97.56 164 GLY A C 1
ATOM 1278 O O . GLY A 1 164 ? -7.267 -12.468 -0.549 1.00 97.56 164 GLY A O 1
ATOM 1279 N N . LEU A 1 165 ? -6.836 -11.919 1.585 1.00 95.94 165 LEU A N 1
ATOM 1280 C CA . LEU A 1 165 ? -5.803 -10.930 1.258 1.00 95.94 165 LEU A CA 1
ATOM 1281 C C . LEU A 1 165 ? -4.591 -11.594 0.594 1.00 95.94 165 LEU A C 1
ATOM 1283 O O . LEU A 1 165 ? -4.119 -11.076 -0.416 1.00 95.94 165 LEU A O 1
ATOM 1287 N N . ALA A 1 166 ? -4.096 -12.709 1.140 1.00 94.81 166 ALA A N 1
ATOM 1288 C CA . ALA A 1 166 ? -2.972 -13.447 0.565 1.00 94.81 166 ALA A CA 1
ATOM 1289 C C . ALA A 1 166 ? -3.298 -13.910 -0.861 1.00 94.81 166 ALA A C 1
ATOM 1291 O O . ALA A 1 166 ? -2.620 -13.510 -1.804 1.00 94.81 166 ALA A O 1
ATOM 1292 N N . ALA A 1 167 ? -4.427 -14.603 -1.035 1.00 95.88 167 ALA A N 1
ATOM 1293 C CA . ALA A 1 167 ? -4.878 -15.073 -2.340 1.00 95.88 167 ALA A CA 1
ATOM 1294 C C . ALA A 1 167 ? -5.045 -13.929 -3.353 1.00 95.88 167 ALA A C 1
ATOM 1296 O O . ALA A 1 167 ? -4.711 -14.078 -4.527 1.00 95.88 167 ALA A O 1
ATOM 1297 N N . ARG A 1 168 ? -5.557 -12.767 -2.926 1.00 95.12 168 ARG A N 1
ATOM 1298 C CA . ARG A 1 168 ? -5.691 -11.605 -3.809 1.00 95.12 168 ARG A CA 1
ATOM 1299 C C . ARG A 1 168 ? -4.343 -11.005 -4.191 1.00 95.12 168 ARG A C 1
ATOM 1301 O O . ARG A 1 168 ? -4.150 -10.677 -5.358 1.00 95.12 168 ARG A O 1
ATOM 1308 N N . VAL A 1 169 ? -3.428 -10.851 -3.235 1.00 93.12 169 VAL A N 1
ATOM 1309 C CA . VAL A 1 169 ? -2.075 -10.348 -3.507 1.00 93.12 169 VAL A CA 1
ATOM 1310 C C . VAL A 1 169 ? -1.359 -11.262 -4.496 1.00 93.12 169 VAL A C 1
ATOM 1312 O O . VAL A 1 169 ? -0.753 -10.752 -5.436 1.00 93.12 169 VAL A O 1
ATOM 1315 N N . ASP A 1 170 ? -1.486 -12.578 -4.333 1.00 92.75 170 ASP A N 1
ATOM 1316 C CA . ASP A 1 170 ? -0.885 -13.551 -5.242 1.00 92.75 170 ASP A CA 1
ATOM 1317 C C . ASP A 1 170 ? -1.486 -13.444 -6.644 1.00 92.75 170 ASP A C 1
ATOM 1319 O O . ASP A 1 170 ? -0.744 -13.318 -7.616 1.00 92.75 170 ASP A O 1
ATOM 1323 N N . ARG A 1 171 ? -2.820 -13.392 -6.774 1.00 94.38 171 ARG A N 1
ATOM 1324 C CA . ARG A 1 171 ? -3.476 -13.205 -8.081 1.00 94.38 171 ARG A CA 1
ATOM 1325 C C . ARG A 1 171 ? -3.061 -11.908 -8.770 1.00 94.38 171 ARG A C 1
ATOM 1327 O O . ARG A 1 171 ? -2.747 -11.932 -9.955 1.00 94.38 171 ARG A O 1
ATOM 1334 N N . GLU A 1 172 ? -3.053 -10.784 -8.053 1.00 93.06 172 GLU A N 1
ATOM 1335 C CA . GLU A 1 172 ? -2.634 -9.499 -8.624 1.00 93.06 172 GLU A CA 1
ATOM 1336 C C . GLU A 1 172 ? -1.150 -9.519 -9.020 1.00 93.06 172 GLU A C 1
ATOM 1338 O O . GLU A 1 172 ? -0.782 -8.945 -10.044 1.00 93.06 172 GLU A O 1
ATOM 1343 N N . HIS A 1 173 ? -0.296 -10.205 -8.253 1.00 92.50 173 HIS A N 1
ATOM 1344 C CA . HIS A 1 173 ? 1.114 -10.386 -8.595 1.00 92.50 173 HIS A CA 1
ATOM 1345 C C . HIS A 1 173 ? 1.293 -11.232 -9.858 1.00 92.50 173 HIS A C 1
ATOM 1347 O O . HIS A 1 173 ? 2.032 -10.820 -10.749 1.00 92.50 173 HIS A O 1
ATOM 1353 N N . GLN A 1 174 ? 0.581 -12.356 -9.976 1.00 94.00 174 GLN A N 1
ATOM 1354 C CA . GLN A 1 174 ? 0.621 -13.195 -11.176 1.00 94.00 174 GLN A CA 1
ATOM 1355 C C . GLN A 1 174 ? 0.102 -12.450 -12.410 1.00 94.00 174 GLN A C 1
ATOM 1357 O O . GLN A 1 174 ? 0.740 -12.493 -13.456 1.00 94.00 174 GLN A O 1
ATOM 1362 N N . ALA A 1 175 ? -1.001 -11.704 -12.284 1.00 94.69 175 ALA A N 1
ATOM 1363 C CA . ALA A 1 175 ? -1.530 -10.886 -13.376 1.00 94.69 175 ALA A CA 1
ATOM 1364 C C . ALA A 1 175 ? -0.530 -9.806 -13.818 1.00 94.69 175 ALA A C 1
ATOM 1366 O O . ALA A 1 175 ? -0.291 -9.624 -15.007 1.00 94.69 175 ALA A O 1
ATOM 1367 N N . TRP A 1 176 ? 0.118 -9.134 -12.865 1.00 95.12 176 TRP A N 1
ATOM 1368 C CA . TRP A 1 176 ? 1.155 -8.150 -13.165 1.00 95.12 176 TRP A CA 1
ATOM 1369 C C . TRP A 1 176 ? 2.371 -8.767 -13.873 1.00 95.12 176 TRP A C 1
ATOM 1371 O O . TRP A 1 176 ? 2.866 -8.196 -14.845 1.00 95.12 176 TRP A O 1
ATOM 1381 N N . LEU A 1 177 ? 2.844 -9.934 -13.423 1.00 95.44 177 LEU A N 1
ATOM 1382 C CA . LEU A 1 177 ? 3.927 -10.656 -14.097 1.00 95.44 177 LEU A CA 1
ATOM 1383 C C . LEU A 1 177 ? 3.527 -11.074 -15.517 1.00 95.44 177 LEU A C 1
ATOM 1385 O O . LEU A 1 177 ? 4.322 -10.914 -16.445 1.00 95.44 177 LEU A O 1
ATOM 1389 N N . ALA A 1 178 ? 2.298 -11.558 -15.699 1.00 96.00 178 ALA A N 1
ATOM 1390 C CA . ALA A 1 178 ? 1.748 -11.901 -17.008 1.00 96.00 178 ALA A CA 1
ATOM 1391 C C . ALA A 1 178 ? 1.685 -10.675 -17.937 1.00 96.00 178 ALA A C 1
ATOM 1393 O O . ALA A 1 178 ? 2.086 -10.755 -19.094 1.00 96.00 178 ALA A O 1
ATOM 1394 N N . ASP A 1 179 ? 1.274 -9.511 -17.428 1.00 96.56 179 ASP A N 1
ATOM 1395 C CA . ASP A 1 179 ? 1.235 -8.267 -18.203 1.00 96.56 179 ASP A CA 1
ATOM 1396 C C . ASP A 1 179 ? 2.636 -7.793 -18.625 1.00 96.56 179 ASP A C 1
ATOM 1398 O O . ASP A 1 179 ? 2.823 -7.318 -19.750 1.00 96.56 179 ASP A O 1
ATOM 1402 N N . VAL A 1 180 ? 3.628 -7.901 -17.730 1.00 96.44 180 VAL A N 1
ATOM 1403 C CA . VAL A 1 180 ? 5.028 -7.559 -18.034 1.00 96.44 180 VAL A CA 1
ATOM 1404 C C . VAL A 1 180 ? 5.588 -8.506 -19.092 1.00 96.44 180 VAL A C 1
ATOM 1406 O O . VAL A 1 180 ? 6.168 -8.039 -20.067 1.00 96.44 180 VAL A O 1
ATOM 1409 N N . THR A 1 181 ? 5.401 -9.815 -18.920 1.00 96.62 181 THR A N 1
ATOM 1410 C CA . THR A 1 181 ? 5.900 -10.840 -19.855 1.00 96.62 181 THR A CA 1
ATOM 1411 C C . THR A 1 181 ? 5.234 -10.741 -21.221 1.00 96.62 181 THR A C 1
ATOM 1413 O O . THR A 1 181 ? 5.943 -10.671 -22.217 1.00 96.62 181 THR A O 1
ATOM 1416 N N . THR A 1 182 ? 3.914 -10.561 -21.277 1.00 98.06 182 THR A N 1
ATOM 1417 C CA . THR A 1 182 ? 3.186 -10.309 -22.532 1.00 98.06 182 THR A CA 1
ATOM 1418 C C . THR A 1 182 ? 3.739 -9.081 -23.260 1.00 98.06 182 THR A C 1
ATOM 1420 O O . THR A 1 182 ? 3.979 -9.119 -24.461 1.00 98.06 182 THR A O 1
ATOM 1423 N N . ALA A 1 183 ? 4.010 -7.985 -22.540 1.00 97.31 183 ALA A N 1
ATOM 1424 C CA . ALA A 1 183 ? 4.595 -6.795 -23.154 1.00 97.31 183 ALA A CA 1
ATOM 1425 C C . ALA A 1 183 ? 6.029 -7.021 -23.674 1.00 97.31 183 ALA A C 1
ATOM 1427 O O . ALA A 1 183 ? 6.418 -6.354 -24.631 1.00 97.31 183 ALA A O 1
ATOM 1428 N N . LEU A 1 184 ? 6.806 -7.918 -23.055 1.00 96.50 184 LEU A N 1
ATOM 1429 C CA . LEU A 1 184 ? 8.122 -8.330 -23.556 1.00 96.50 184 LEU A CA 1
ATOM 1430 C C . LEU A 1 184 ? 7.996 -9.203 -24.809 1.00 96.50 184 LEU A C 1
ATOM 1432 O O . LEU A 1 184 ? 8.746 -9.006 -25.757 1.00 96.50 184 LEU A O 1
ATOM 1436 N N . ASP A 1 185 ? 7.052 -10.142 -24.823 1.00 97.25 185 ASP A N 1
ATOM 1437 C CA . ASP A 1 185 ? 6.837 -11.058 -25.950 1.00 97.25 185 ASP A CA 1
ATOM 1438 C C . ASP A 1 185 ? 6.307 -10.329 -27.198 1.00 97.25 185 ASP A C 1
ATOM 1440 O O . ASP A 1 185 ? 6.620 -10.707 -28.321 1.00 97.25 185 ASP A O 1
ATOM 1444 N N . GLU A 1 186 ? 5.570 -9.233 -27.010 1.00 97.25 186 GLU A N 1
ATOM 1445 C CA . GLU A 1 186 ? 5.099 -8.343 -28.081 1.00 97.25 186 GLU A CA 1
ATOM 1446 C C . GLU A 1 186 ? 6.104 -7.230 -28.455 1.00 97.25 186 GLU A C 1
ATOM 1448 O O . GLU A 1 186 ? 5.732 -6.261 -29.119 1.00 97.25 186 GLU A O 1
ATOM 1453 N N . ASP A 1 187 ? 7.349 -7.304 -27.974 1.00 95.50 187 ASP A N 1
ATOM 1454 C CA . ASP A 1 187 ? 8.423 -6.327 -28.224 1.00 95.50 187 ASP A CA 1
ATOM 1455 C C . ASP A 1 187 ? 8.089 -4.871 -27.794 1.00 95.50 187 ASP A C 1
ATOM 1457 O O . ASP A 1 187 ? 8.655 -3.874 -28.253 1.00 95.50 187 ASP A O 1
ATOM 1461 N N . ARG A 1 188 ? 7.156 -4.696 -26.846 1.00 96.19 188 ARG A N 1
ATOM 1462 C CA . ARG A 1 188 ? 6.695 -3.380 -26.360 1.00 96.19 188 ARG A CA 1
ATOM 1463 C C . ARG A 1 188 ? 7.558 -2.864 -25.205 1.00 96.19 188 ARG A C 1
ATOM 1465 O O . ARG A 1 188 ? 7.062 -2.657 -24.093 1.00 96.19 188 ARG A O 1
ATOM 1472 N N . VAL A 1 189 ? 8.832 -2.562 -25.474 1.00 95.12 189 VAL A N 1
ATOM 1473 C CA . VAL A 1 189 ? 9.848 -2.177 -24.463 1.00 95.12 189 VAL A CA 1
ATOM 1474 C C . VAL A 1 189 ? 9.396 -1.089 -23.471 1.00 95.12 189 VAL A C 1
ATOM 1476 O O . VAL A 1 189 ? 9.464 -1.279 -22.257 1.00 95.12 189 VAL A O 1
ATOM 1479 N N . VAL A 1 190 ? 8.849 0.037 -23.947 1.00 96.31 190 VAL A N 1
ATOM 1480 C CA . VAL A 1 190 ? 8.410 1.149 -23.075 1.00 96.31 190 VAL A CA 1
ATOM 1481 C C . VAL A 1 190 ? 7.251 0.723 -22.169 1.00 96.31 190 VAL A C 1
ATOM 1483 O O . VAL A 1 190 ? 7.176 1.137 -21.009 1.00 96.31 190 VAL A O 1
ATOM 1486 N N . ARG A 1 191 ? 6.333 -0.106 -22.682 1.00 96.31 191 ARG A N 1
ATOM 1487 C CA . ARG A 1 191 ? 5.209 -0.634 -21.900 1.00 96.31 191 ARG A CA 1
ATOM 1488 C C . ARG A 1 191 ? 5.720 -1.586 -20.824 1.00 96.31 191 ARG A C 1
ATOM 1490 O O . ARG A 1 191 ? 5.343 -1.408 -19.667 1.00 96.31 191 ARG A O 1
ATOM 1497 N N . ALA A 1 192 ? 6.585 -2.531 -21.187 1.00 97.25 192 ALA A N 1
ATOM 1498 C CA . ALA A 1 192 ? 7.167 -3.496 -20.260 1.00 97.25 192 ALA A CA 1
ATOM 1499 C C . ALA A 1 192 ? 7.920 -2.791 -19.114 1.00 97.25 192 ALA A C 1
ATOM 1501 O O . ALA A 1 192 ? 7.643 -3.046 -17.941 1.00 97.25 192 ALA A O 1
ATOM 1502 N N . LEU A 1 193 ? 8.763 -1.800 -19.433 1.00 96.75 193 LEU A N 1
ATOM 1503 C CA . LEU A 1 193 ? 9.470 -0.978 -18.443 1.00 96.75 193 LEU A CA 1
ATOM 1504 C C . LEU A 1 193 ? 8.503 -0.216 -17.516 1.00 96.75 193 LEU A C 1
ATOM 1506 O O . LEU A 1 193 ? 8.667 -0.230 -16.297 1.00 96.75 193 LEU A O 1
ATOM 1510 N N . ARG A 1 194 ? 7.444 0.403 -18.051 1.00 95.44 194 ARG A N 1
ATOM 1511 C CA . ARG A 1 194 ? 6.449 1.121 -17.228 1.00 95.44 194 ARG A CA 1
ATOM 1512 C C . ARG A 1 194 ? 5.615 0.197 -16.338 1.00 95.44 194 ARG A C 1
ATOM 1514 O O . ARG A 1 194 ? 5.217 0.610 -15.250 1.00 95.44 194 ARG A O 1
ATOM 1521 N N . LEU A 1 195 ? 5.316 -1.019 -16.793 1.00 95.00 195 LEU A N 1
ATOM 1522 C CA . LEU A 1 195 ? 4.627 -2.027 -15.985 1.00 95.00 195 LEU A CA 1
ATOM 1523 C C . LEU A 1 195 ? 5.543 -2.541 -14.869 1.00 95.00 195 LEU A C 1
ATOM 1525 O O . LEU A 1 195 ? 5.111 -2.628 -13.721 1.00 95.00 195 LEU A O 1
ATOM 1529 N N . SER A 1 196 ? 6.823 -2.780 -15.170 1.00 94.81 196 SER A N 1
ATOM 1530 C CA . SER A 1 196 ? 7.816 -3.273 -14.205 1.00 94.81 196 SER A CA 1
ATOM 1531 C C . SER A 1 196 ? 8.012 -2.357 -12.987 1.00 94.81 196 SER A C 1
ATOM 1533 O O . SER A 1 196 ? 8.345 -2.831 -11.904 1.00 94.81 196 SER A O 1
ATOM 1535 N N . SER A 1 197 ? 7.738 -1.054 -13.118 1.00 92.62 197 SER A N 1
ATOM 1536 C CA . SER A 1 197 ? 7.850 -0.084 -12.020 1.00 92.62 197 SER A CA 1
ATOM 1537 C C . SER A 1 197 ? 6.613 -0.018 -11.110 1.00 92.62 197 SER A C 1
ATOM 1539 O O . SER A 1 197 ? 6.546 0.844 -10.230 1.00 92.62 197 SER A O 1
ATOM 1541 N N . ARG A 1 198 ? 5.577 -0.833 -11.358 1.00 90.06 198 ARG A N 1
ATOM 1542 C CA . ARG A 1 198 ? 4.272 -0.754 -10.675 1.00 90.06 198 ARG A CA 1
ATOM 1543 C C . ARG A 1 198 ? 3.843 -2.099 -10.072 1.00 90.06 198 ARG A C 1
ATOM 1545 O O . ARG A 1 198 ? 2.769 -2.592 -10.413 1.00 90.06 198 ARG A O 1
ATOM 1552 N N . PRO A 1 199 ? 4.639 -2.696 -9.170 1.00 89.00 199 PRO A N 1
ATOM 1553 C CA . PRO A 1 199 ? 4.249 -3.948 -8.543 1.00 89.00 199 PRO A CA 1
ATOM 1554 C C . PRO A 1 199 ? 3.020 -3.756 -7.626 1.00 89.00 199 PRO A C 1
ATOM 1556 O O . PRO A 1 199 ? 2.922 -2.732 -6.940 1.00 89.00 199 PRO A O 1
ATOM 1559 N N . PRO A 1 200 ? 2.121 -4.755 -7.513 1.00 85.12 200 PRO A N 1
ATOM 1560 C CA . PRO A 1 200 ? 0.978 -4.727 -6.582 1.00 85.12 200 PRO A CA 1
ATOM 1561 C C . PRO A 1 200 ? 1.373 -4.568 -5.101 1.00 85.12 200 PRO A C 1
ATOM 1563 O O . PRO A 1 200 ? 0.602 -4.099 -4.252 1.00 85.12 200 PRO A O 1
ATOM 1566 N N . LYS A 1 201 ? 2.605 -4.964 -4.769 1.00 80.94 201 LYS A N 1
ATOM 1567 C CA . LYS A 1 201 ? 3.229 -4.791 -3.458 1.00 80.94 201 LYS A CA 1
ATOM 1568 C C . LYS A 1 201 ? 4.581 -4.112 -3.640 1.00 80.94 201 LYS A C 1
ATOM 1570 O O . LYS A 1 201 ? 5.404 -4.564 -4.430 1.00 80.94 201 LYS A O 1
ATOM 1575 N N . ALA A 1 202 ? 4.817 -3.043 -2.881 1.00 75.81 202 ALA A N 1
ATOM 1576 C CA . ALA A 1 202 ? 6.109 -2.369 -2.873 1.00 75.81 202 ALA A CA 1
ATOM 1577 C C . ALA A 1 202 ? 7.225 -3.370 -2.532 1.00 75.81 202 ALA A C 1
ATOM 1579 O O . ALA A 1 202 ? 7.108 -4.121 -1.562 1.00 75.81 202 ALA A O 1
ATOM 1580 N N . GLY A 1 203 ? 8.274 -3.387 -3.353 1.00 77.06 203 GLY A N 1
ATOM 1581 C CA . GLY A 1 203 ? 9.398 -4.309 -3.201 1.00 77.06 203 GLY A CA 1
ATOM 1582 C C . GLY A 1 203 ? 9.141 -5.741 -3.678 1.00 77.06 203 GLY A C 1
ATOM 1583 O O . GLY A 1 203 ? 10.006 -6.581 -3.460 1.00 77.06 203 GLY A O 1
ATOM 1584 N N . ALA A 1 204 ? 8.001 -6.051 -4.316 1.00 83.75 204 ALA A N 1
ATOM 1585 C CA . ALA A 1 204 ? 7.828 -7.360 -4.947 1.00 83.75 204 ALA A CA 1
ATOM 1586 C C . ALA A 1 204 ? 8.863 -7.525 -6.078 1.00 83.75 204 ALA A C 1
ATOM 1588 O O . ALA A 1 204 ? 8.880 -6.695 -6.994 1.00 83.75 204 ALA A O 1
ATOM 1589 N N . PRO A 1 205 ? 9.737 -8.544 -6.012 1.00 84.12 205 PRO A N 1
ATOM 1590 C CA . PRO A 1 205 ? 10.789 -8.714 -6.999 1.00 84.12 205 PRO A CA 1
ATOM 1591 C C . PRO A 1 205 ? 10.216 -9.236 -8.319 1.00 84.12 205 PRO A C 1
ATOM 1593 O O . PRO A 1 205 ? 9.253 -10.002 -8.336 1.00 84.12 205 PRO A O 1
ATOM 1596 N N . LEU A 1 206 ? 10.843 -8.842 -9.426 1.00 91.44 206 LEU A N 1
ATOM 1597 C CA . LEU A 1 206 ? 10.683 -9.541 -10.699 1.00 91.44 206 LEU A CA 1
ATOM 1598 C C . LEU A 1 206 ? 11.619 -10.758 -10.737 1.00 91.44 206 LEU A C 1
ATOM 1600 O O . LEU A 1 206 ? 12.733 -10.670 -10.211 1.00 91.44 206 LEU A O 1
ATOM 1604 N N . PRO A 1 207 ? 11.219 -11.864 -11.388 1.00 94.31 207 PRO A N 1
ATOM 1605 C CA . PRO A 1 207 ? 12.118 -12.984 -11.645 1.00 94.31 207 PRO A CA 1
ATOM 1606 C C . PRO A 1 207 ? 13.361 -12.540 -12.428 1.00 94.31 207 PRO A C 1
ATOM 1608 O O . PRO A 1 207 ? 13.255 -11.715 -13.338 1.00 94.31 207 PRO A O 1
ATOM 1611 N N . ALA A 1 208 ? 14.527 -13.119 -12.121 1.00 95.12 208 ALA A N 1
ATOM 1612 C CA . ALA A 1 208 ? 15.788 -12.767 -12.783 1.00 95.12 208 ALA A CA 1
ATOM 1613 C C . ALA A 1 208 ? 15.723 -12.859 -14.325 1.00 95.12 208 ALA A C 1
ATOM 1615 O O . ALA A 1 208 ? 16.061 -11.864 -14.962 1.00 95.12 208 ALA A O 1
ATOM 1616 N N . PRO A 1 209 ? 15.152 -13.918 -14.940 1.00 95.75 209 PRO A N 1
ATOM 1617 C CA . PRO A 1 209 ? 15.037 -13.986 -16.400 1.00 95.75 209 PRO A CA 1
ATOM 1618 C C . PRO A 1 209 ? 14.207 -12.846 -17.012 1.00 95.75 209 PRO A C 1
ATOM 1620 O O . PRO A 1 209 ? 14.475 -12.400 -18.125 1.00 95.75 209 PRO A O 1
ATOM 1623 N N . VAL A 1 210 ? 13.199 -12.346 -16.286 1.00 96.50 210 VAL A N 1
ATOM 1624 C CA . VAL A 1 210 ? 12.370 -11.212 -16.729 1.00 96.50 210 VAL A CA 1
ATOM 1625 C C . VAL A 1 210 ? 13.158 -9.907 -16.634 1.00 96.50 210 VAL A C 1
ATOM 1627 O O . VAL A 1 210 ? 13.056 -9.068 -17.526 1.00 96.50 210 VAL A O 1
ATOM 1630 N N . LEU A 1 211 ? 13.964 -9.738 -15.580 1.00 96.75 211 LEU A N 1
ATOM 1631 C CA . LEU A 1 211 ? 14.860 -8.589 -15.439 1.00 96.75 211 LEU A CA 1
ATOM 1632 C C . LEU A 1 211 ? 15.915 -8.558 -16.549 1.00 96.75 211 LEU A C 1
ATOM 1634 O O . LEU A 1 211 ? 16.168 -7.493 -17.105 1.00 96.75 211 LEU A O 1
ATOM 1638 N N . ASP A 1 212 ? 16.492 -9.706 -16.893 1.00 97.25 212 ASP A N 1
ATOM 1639 C CA . ASP A 1 212 ? 17.528 -9.792 -17.923 1.00 97.25 212 ASP A CA 1
ATOM 1640 C C . ASP A 1 212 ? 16.944 -9.488 -19.312 1.00 97.25 212 ASP A C 1
ATOM 1642 O O . ASP A 1 212 ? 17.501 -8.673 -20.047 1.00 97.25 212 ASP A O 1
ATOM 1646 N N . ARG A 1 213 ? 15.752 -10.022 -19.634 1.00 97.56 213 ARG A N 1
ATOM 1647 C CA . ARG A 1 213 ? 15.018 -9.657 -20.864 1.00 97.56 213 ARG A CA 1
ATOM 1648 C C . ARG A 1 213 ? 14.660 -8.167 -20.909 1.00 97.56 213 ARG A C 1
ATOM 1650 O O . ARG A 1 213 ? 14.839 -7.536 -21.947 1.00 97.56 213 ARG A O 1
ATOM 1657 N N . LEU A 1 214 ? 14.178 -7.591 -19.801 1.00 97.50 214 LEU A N 1
ATOM 1658 C CA . LEU A 1 214 ? 13.866 -6.156 -19.706 1.00 97.50 214 LEU A CA 1
ATOM 1659 C C . LEU A 1 214 ? 15.096 -5.282 -19.965 1.00 97.50 214 LEU A C 1
ATOM 1661 O O . LEU A 1 214 ? 14.978 -4.270 -20.655 1.00 97.50 214 LEU A O 1
ATOM 1665 N N . ALA A 1 215 ? 16.245 -5.650 -19.392 1.00 97.56 215 ALA A N 1
ATOM 1666 C CA . ALA A 1 215 ? 17.496 -4.933 -19.595 1.00 97.56 215 ALA A CA 1
ATOM 1667 C C . ALA A 1 215 ? 17.933 -5.026 -21.061 1.00 97.56 215 ALA A C 1
ATOM 1669 O O . ALA A 1 215 ? 18.045 -3.991 -21.708 1.00 97.56 215 ALA A O 1
ATOM 1670 N N . ALA A 1 216 ? 18.042 -6.236 -21.615 1.00 97.44 216 ALA A N 1
ATOM 1671 C CA . ALA A 1 216 ? 18.469 -6.448 -22.998 1.00 97.44 216 ALA A CA 1
ATOM 1672 C C . ALA A 1 216 ? 17.587 -5.700 -24.018 1.00 97.44 216 ALA A C 1
ATOM 1674 O O . ALA A 1 216 ? 18.098 -5.051 -24.929 1.00 97.44 216 ALA A O 1
ATOM 1675 N N . MET A 1 217 ? 16.259 -5.722 -23.843 1.00 96.88 217 MET A N 1
ATOM 1676 C CA . MET A 1 217 ? 15.344 -4.965 -24.709 1.00 96.88 217 MET A CA 1
ATOM 1677 C C . MET A 1 217 ? 15.503 -3.450 -24.562 1.00 96.88 217 MET A C 1
ATOM 1679 O O . MET A 1 217 ? 15.380 -2.718 -25.543 1.00 96.88 217 MET A O 1
ATOM 1683 N N . ALA A 1 218 ? 15.752 -2.956 -23.345 1.00 97.44 218 ALA A N 1
ATOM 1684 C CA . ALA A 1 218 ? 16.024 -1.541 -23.134 1.00 97.44 218 ALA A CA 1
ATOM 1685 C C . ALA A 1 218 ? 17.335 -1.128 -23.814 1.00 97.44 218 ALA A C 1
ATOM 1687 O O . ALA A 1 218 ? 17.349 -0.119 -24.508 1.00 97.44 218 ALA A O 1
ATOM 1688 N N . GLU A 1 219 ? 18.398 -1.919 -23.679 1.00 97.38 219 GLU A N 1
ATOM 1689 C CA . GLU A 1 219 ? 19.696 -1.673 -24.318 1.00 97.38 219 GLU A CA 1
ATOM 1690 C C . GLU A 1 219 ? 19.585 -1.643 -25.845 1.00 97.38 219 GLU A C 1
ATOM 1692 O O . GLU A 1 219 ? 20.063 -0.696 -26.469 1.00 97.38 219 GLU A O 1
ATOM 1697 N N . ALA A 1 220 ? 18.869 -2.603 -26.439 1.00 95.38 220 ALA A N 1
ATOM 1698 C CA . ALA A 1 220 ? 18.593 -2.645 -27.878 1.00 95.38 220 ALA A CA 1
ATOM 1699 C C . ALA A 1 220 ? 17.729 -1.468 -28.370 1.00 95.38 220 ALA A C 1
ATOM 1701 O O . ALA A 1 220 ? 17.765 -1.108 -29.543 1.00 95.38 220 ALA A O 1
ATOM 1702 N N . GLY A 1 221 ? 16.949 -0.845 -27.481 1.00 93.69 221 GLY A N 1
ATOM 1703 C CA . GLY A 1 221 ? 16.195 0.373 -27.780 1.00 93.69 221 GLY A CA 1
ATOM 1704 C C . GLY A 1 221 ? 17.024 1.659 -27.692 1.00 93.69 221 GLY A C 1
ATOM 1705 O O . GLY A 1 221 ? 16.545 2.709 -28.121 1.00 93.69 221 GLY A O 1
ATOM 1706 N N . LEU A 1 222 ? 18.238 1.599 -27.140 1.00 96.88 222 LEU A N 1
ATOM 1707 C CA . LEU A 1 222 ? 19.122 2.738 -26.886 1.00 96.88 222 LEU A CA 1
ATOM 1708 C C . LEU A 1 222 ? 20.390 2.631 -27.750 1.00 96.88 222 LEU A C 1
ATOM 1710 O O . LEU A 1 222 ? 21.480 2.347 -27.249 1.00 96.88 222 LEU A O 1
ATOM 1714 N N . THR A 1 223 ? 20.231 2.864 -29.053 1.00 96.06 223 THR A N 1
ATOM 1715 C CA . THR A 1 223 ? 21.315 2.856 -30.050 1.00 96.06 223 THR A CA 1
ATOM 1716 C C . THR A 1 223 ? 21.548 4.254 -30.638 1.00 96.06 223 THR A C 1
ATOM 1718 O O . THR A 1 223 ? 20.785 5.189 -30.369 1.00 96.06 223 THR A O 1
ATOM 1721 N N . ALA A 1 224 ? 22.599 4.401 -31.451 1.00 95.12 224 ALA A N 1
ATOM 1722 C CA . ALA A 1 224 ? 22.922 5.653 -32.137 1.00 95.12 224 ALA A CA 1
ATOM 1723 C C . ALA A 1 224 ? 21.912 6.006 -33.249 1.00 95.12 224 ALA A C 1
ATOM 1725 O O . ALA A 1 224 ? 21.691 7.181 -33.540 1.00 95.12 224 ALA A O 1
ATOM 1726 N N . GLU A 1 225 ? 21.277 4.994 -33.841 1.00 93.50 225 GLU A N 1
ATOM 1727 C CA . GLU A 1 225 ? 20.306 5.091 -34.937 1.00 93.50 225 GLU A CA 1
ATOM 1728 C C . GLU A 1 225 ? 18.877 5.330 -34.431 1.00 93.50 225 GLU A C 1
ATOM 1730 O O . GLU A 1 225 ? 17.995 5.737 -35.194 1.00 93.50 225 GLU A O 1
ATOM 1735 N N . THR A 1 226 ? 18.620 5.091 -33.141 1.00 94.38 226 THR A N 1
ATOM 1736 C CA . THR A 1 226 ? 17.321 5.374 -32.534 1.00 94.38 226 THR A CA 1
ATOM 1737 C C . THR A 1 226 ? 17.067 6.880 -32.511 1.00 94.38 226 THR A C 1
ATOM 1739 O O . THR A 1 226 ? 17.801 7.648 -31.889 1.00 94.38 226 THR A O 1
ATOM 1742 N N . GLY A 1 227 ? 15.957 7.304 -33.123 1.00 95.56 227 GLY A N 1
ATOM 1743 C CA . GLY A 1 227 ? 15.516 8.699 -33.089 1.00 95.56 227 GLY A CA 1
ATOM 1744 C C . GLY A 1 227 ? 15.420 9.245 -31.659 1.00 95.56 227 GLY A C 1
ATOM 1745 O O . GLY A 1 227 ? 14.919 8.574 -30.753 1.00 95.56 227 GLY A O 1
ATOM 1746 N N . GLN A 1 228 ? 15.879 10.479 -31.452 1.00 95.50 228 GLN A N 1
ATOM 1747 C CA . GLN A 1 228 ? 16.109 11.049 -30.117 1.00 95.50 228 GLN A CA 1
ATOM 1748 C C . GLN A 1 228 ? 14.851 11.111 -29.234 1.00 95.50 228 GLN A C 1
ATOM 1750 O O . GLN A 1 228 ? 14.940 10.874 -28.031 1.00 95.50 228 GLN A O 1
ATOM 1755 N N . ASP A 1 229 ? 13.667 11.338 -29.814 1.00 95.38 229 ASP A N 1
ATOM 1756 C CA . ASP A 1 229 ? 12.392 11.308 -29.078 1.00 95.38 229 ASP A CA 1
ATOM 1757 C C . ASP A 1 229 ? 12.076 9.911 -28.522 1.00 95.38 229 ASP A C 1
ATOM 1759 O O . ASP A 1 229 ? 11.607 9.749 -27.386 1.00 95.38 229 ASP A O 1
ATOM 1763 N N . ARG A 1 230 ? 12.365 8.871 -29.314 1.00 95.38 230 ARG A N 1
ATOM 1764 C CA . ARG A 1 230 ? 12.222 7.474 -28.892 1.00 95.38 230 ARG A CA 1
ATOM 1765 C C . ARG A 1 230 ? 13.268 7.136 -27.837 1.00 95.38 230 ARG A C 1
ATOM 1767 O O . ARG A 1 230 ? 12.903 6.530 -26.831 1.00 95.38 230 ARG A O 1
ATOM 1774 N N . TRP A 1 231 ? 14.508 7.597 -28.015 1.00 96.94 231 TRP A N 1
ATOM 1775 C CA . TRP A 1 231 ? 15.582 7.475 -27.024 1.00 96.94 231 TRP A CA 1
ATOM 1776 C C . TRP A 1 231 ? 15.116 8.035 -25.673 1.00 96.94 231 TRP A C 1
ATOM 1778 O O . TRP A 1 231 ? 15.039 7.308 -24.681 1.00 96.94 231 TRP A O 1
ATOM 1788 N N . ALA A 1 232 ? 14.693 9.302 -25.645 1.00 96.75 232 ALA A N 1
ATOM 1789 C CA . ALA A 1 232 ? 14.202 9.985 -24.451 1.00 96.75 232 ALA A CA 1
ATOM 1790 C C . ALA A 1 232 ? 13.012 9.258 -23.798 1.00 96.75 232 ALA A C 1
ATOM 1792 O O . ALA A 1 232 ? 12.934 9.148 -22.572 1.00 96.75 232 ALA A O 1
ATOM 1793 N N . THR A 1 233 ? 12.100 8.712 -24.607 1.00 97.12 233 THR A N 1
ATOM 1794 C CA . THR A 1 233 ? 10.943 7.947 -24.121 1.00 97.12 233 THR A CA 1
ATOM 1795 C C . THR A 1 233 ? 11.352 6.642 -23.435 1.00 97.12 233 THR A C 1
ATOM 1797 O O . THR A 1 233 ? 10.790 6.299 -22.388 1.00 97.12 233 THR A O 1
ATOM 1800 N N . VAL A 1 234 ? 12.315 5.910 -24.006 1.00 97.44 234 VAL A N 1
ATOM 1801 C CA . VAL A 1 234 ? 12.863 4.687 -23.401 1.00 97.44 234 VAL A CA 1
ATOM 1802 C C . VAL A 1 234 ? 13.604 5.039 -22.114 1.00 97.44 234 VAL A C 1
ATOM 1804 O O . VAL 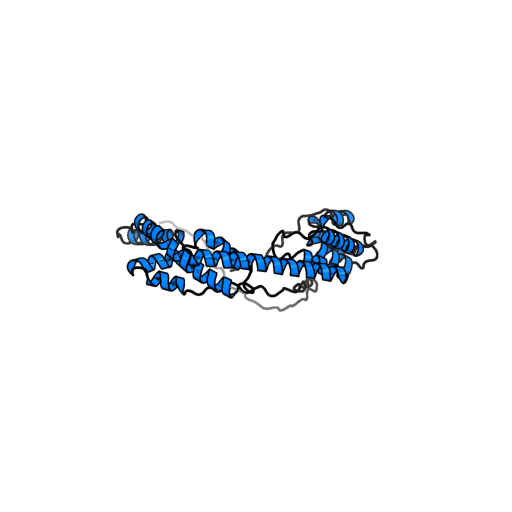A 1 234 ? 13.332 4.420 -21.088 1.00 97.44 234 VAL A O 1
ATOM 1807 N N . LEU A 1 235 ? 14.428 6.091 -22.113 1.00 97.44 235 LEU A N 1
ATOM 1808 C CA . LEU A 1 235 ? 15.142 6.571 -20.926 1.00 97.44 235 LEU A CA 1
ATOM 1809 C C . LEU A 1 235 ? 14.219 6.876 -19.749 1.00 97.44 235 LEU A C 1
ATOM 1811 O O . LEU A 1 235 ? 14.478 6.465 -18.619 1.00 97.44 235 LEU A O 1
ATOM 1815 N N . ASP A 1 236 ? 13.123 7.583 -20.019 1.00 96.31 236 ASP A N 1
ATOM 1816 C CA . ASP A 1 236 ? 12.125 7.921 -19.009 1.00 96.31 236 ASP A CA 1
ATOM 1817 C C . ASP A 1 236 ? 11.494 6.679 -18.378 1.00 96.31 236 ASP A C 1
ATOM 1819 O O . ASP A 1 236 ? 11.156 6.681 -17.191 1.00 96.31 236 ASP A O 1
ATOM 1823 N N . ALA A 1 237 ? 11.312 5.620 -19.168 1.00 97.12 237 ALA A N 1
ATOM 1824 C CA . ALA A 1 237 ? 10.797 4.351 -18.681 1.00 97.12 237 ALA A CA 1
ATOM 1825 C C . ALA A 1 237 ? 11.873 3.555 -17.921 1.00 97.12 237 ALA A C 1
ATOM 1827 O O . ALA A 1 237 ? 11.576 3.012 -16.856 1.00 97.12 237 ALA A O 1
ATOM 1828 N N . VAL A 1 238 ? 13.117 3.540 -18.416 1.00 97.75 238 VAL A N 1
ATOM 1829 C CA . VAL A 1 238 ? 14.268 2.910 -17.752 1.00 97.75 238 VAL A CA 1
ATOM 1830 C C . VAL A 1 238 ? 14.474 3.513 -16.370 1.00 97.75 238 VAL A C 1
ATOM 1832 O O . VAL A 1 238 ? 14.538 2.761 -15.410 1.00 97.75 238 VAL A O 1
ATOM 1835 N N . ALA A 1 239 ? 14.465 4.841 -16.234 1.00 96.38 239 ALA A N 1
ATOM 1836 C CA . ALA A 1 239 ? 14.707 5.536 -14.966 1.00 96.38 239 ALA A CA 1
ATOM 1837 C C . ALA A 1 239 ? 13.736 5.166 -13.827 1.00 96.38 239 ALA A C 1
ATOM 1839 O O . ALA A 1 239 ? 14.052 5.376 -12.656 1.00 96.38 239 ALA A O 1
ATOM 1840 N N . LEU A 1 240 ? 12.549 4.644 -14.155 1.00 94.00 240 LEU A N 1
ATOM 1841 C CA . LEU A 1 240 ? 11.553 4.180 -13.182 1.00 94.00 240 LEU A CA 1
ATOM 1842 C C . LEU A 1 240 ? 11.585 2.660 -12.971 1.00 94.00 240 LEU A C 1
ATOM 1844 O O . LEU A 1 240 ? 11.031 2.167 -11.990 1.00 94.00 240 LEU A O 1
ATOM 1848 N N . SER A 1 241 ? 12.183 1.918 -13.898 1.00 95.00 241 SER A N 1
ATOM 1849 C CA . SER A 1 241 ? 12.220 0.458 -13.902 1.00 95.00 241 SER A CA 1
ATOM 1850 C C . SER A 1 241 ? 13.230 -0.087 -12.886 1.00 95.00 241 SER A C 1
ATOM 1852 O O . SER A 1 241 ? 14.273 0.531 -12.682 1.00 95.00 241 SER A O 1
ATOM 1854 N N . PRO A 1 242 ? 13.014 -1.270 -12.279 1.00 94.62 242 PRO A N 1
ATOM 1855 C CA . PRO A 1 242 ? 14.017 -1.928 -11.438 1.00 94.62 242 PRO A CA 1
ATOM 1856 C C . PRO A 1 242 ? 15.336 -2.262 -12.161 1.00 94.62 242 PRO A C 1
ATOM 1858 O O . PRO A 1 242 ? 16.332 -2.507 -11.486 1.00 94.62 242 PRO A O 1
ATOM 1861 N N . VAL A 1 243 ? 15.383 -2.245 -13.502 1.00 96.06 243 VAL A N 1
ATOM 1862 C CA . VAL A 1 243 ? 16.618 -2.504 -14.271 1.00 96.06 243 VAL A CA 1
ATOM 1863 C C . VAL A 1 243 ? 17.446 -1.248 -14.570 1.00 96.06 243 VAL A C 1
ATOM 1865 O O . VAL A 1 243 ? 18.446 -1.346 -15.270 1.00 96.06 243 VAL A O 1
ATOM 1868 N N . HIS A 1 244 ? 17.087 -0.075 -14.034 1.00 95.25 244 HIS A N 1
ATOM 1869 C CA . HIS A 1 244 ? 17.751 1.207 -14.332 1.00 95.25 244 HIS A CA 1
ATOM 1870 C C . HIS A 1 244 ? 19.279 1.213 -14.159 1.00 95.25 244 HIS A C 1
ATOM 1872 O O . HIS A 1 244 ? 19.964 1.934 -14.877 1.00 95.25 244 HIS A O 1
ATOM 1878 N N . GLN A 1 245 ? 19.820 0.412 -13.236 1.00 93.19 245 GLN A N 1
ATOM 1879 C CA . GLN A 1 245 ? 21.270 0.287 -13.016 1.00 93.19 245 GLN A CA 1
ATOM 1880 C C . GLN A 1 245 ? 21.937 -0.803 -13.864 1.00 93.19 245 GLN A C 1
ATOM 1882 O O . GLN A 1 245 ? 23.159 -0.895 -13.867 1.00 93.19 245 GLN A O 1
ATOM 1887 N N . ARG A 1 246 ? 21.152 -1.650 -14.538 1.00 94.56 246 ARG A N 1
ATOM 1888 C CA . ARG A 1 246 ? 21.645 -2.755 -15.374 1.00 94.56 246 ARG A CA 1
ATOM 1889 C C . ARG A 1 246 ? 21.803 -2.353 -16.839 1.00 94.56 246 ARG A C 1
ATOM 1891 O O . ARG A 1 246 ? 22.616 -2.948 -17.523 1.00 94.56 246 ARG A O 1
ATOM 1898 N N . VAL A 1 247 ? 21.025 -1.371 -17.295 1.00 96.88 247 VAL A N 1
ATOM 1899 C CA . VAL A 1 247 ? 20.955 -0.970 -18.706 1.00 96.88 247 VAL A CA 1
ATOM 1900 C C . VAL A 1 247 ? 22.198 -0.185 -19.118 1.00 96.88 247 VAL A C 1
ATOM 1902 O O . VAL A 1 247 ? 22.437 0.915 -18.611 1.00 96.88 247 VAL A O 1
ATOM 1905 N N . THR A 1 248 ? 22.922 -0.715 -20.100 1.00 95.81 248 THR A N 1
ATOM 1906 C CA . THR A 1 248 ? 24.014 -0.027 -20.800 1.00 95.81 248 THR A CA 1
ATOM 1907 C C . THR A 1 248 ? 23.609 0.257 -22.252 1.00 95.81 248 THR A C 1
ATOM 1909 O O . THR A 1 248 ? 23.439 -0.685 -23.022 1.00 95.81 248 THR A O 1
ATOM 1912 N N . PRO A 1 249 ? 23.435 1.530 -22.665 1.00 96.06 249 PRO A N 1
ATOM 1913 C CA . PRO A 1 249 ? 23.107 1.864 -24.050 1.00 96.06 249 PRO A CA 1
ATOM 1914 C C . PRO A 1 249 ? 24.104 1.244 -25.033 1.00 96.06 249 PRO A C 1
ATOM 1916 O O . PRO A 1 249 ? 25.312 1.342 -24.820 1.00 96.06 249 PRO A O 1
ATOM 1919 N N . GLN A 1 250 ? 23.608 0.655 -26.122 1.00 95.94 250 GLN A N 1
ATOM 1920 C CA . GLN A 1 250 ? 24.459 0.099 -27.181 1.00 95.94 250 GLN A CA 1
ATOM 1921 C C . GLN A 1 250 ? 25.143 1.198 -28.002 1.00 95.94 250 GLN A C 1
ATOM 1923 O O . GLN A 1 250 ? 26.214 0.983 -28.563 1.00 95.94 250 GLN A O 1
ATOM 1928 N N . GLY A 1 251 ? 24.541 2.388 -28.056 1.00 94.69 251 GLY A N 1
ATOM 1929 C CA . GLY A 1 251 ? 25.112 3.546 -28.727 1.00 94.69 251 GLY A CA 1
ATOM 1930 C C . GLY A 1 251 ? 24.483 4.852 -28.260 1.00 94.69 251 GLY A C 1
ATOM 1931 O O . GLY A 1 251 ? 23.334 4.899 -27.814 1.00 94.69 251 GLY A O 1
ATOM 1932 N N . LEU A 1 252 ? 25.255 5.930 -28.370 1.00 95.19 252 LEU A N 1
ATOM 1933 C CA . LEU A 1 252 ? 24.784 7.288 -28.119 1.00 95.19 252 LEU A CA 1
ATOM 1934 C C . LEU A 1 252 ? 24.461 7.970 -29.455 1.00 95.19 252 LEU A C 1
ATOM 1936 O O . LEU A 1 252 ? 25.209 7.778 -30.416 1.00 95.19 252 LEU A O 1
ATOM 1940 N N . PRO A 1 253 ? 23.395 8.786 -29.536 1.00 93.88 253 PRO A N 1
ATOM 1941 C CA . PRO A 1 253 ? 23.163 9.638 -30.697 1.00 93.88 253 PRO A CA 1
ATOM 1942 C C . PRO A 1 253 ? 24.371 10.552 -30.934 1.00 93.88 253 PRO A C 1
ATOM 1944 O O . PRO A 1 253 ? 24.868 11.153 -29.983 1.00 93.88 253 PRO A O 1
ATOM 1947 N N . ALA A 1 254 ? 24.825 10.668 -32.186 1.00 89.62 254 ALA A N 1
ATOM 1948 C CA . ALA A 1 254 ? 26.033 11.427 -32.533 1.00 89.62 254 ALA A CA 1
ATOM 1949 C C . ALA A 1 254 ? 25.934 12.918 -32.158 1.00 89.62 254 ALA A C 1
ATOM 1951 O O . ALA A 1 254 ? 26.886 13.497 -31.643 1.00 89.62 254 ALA A O 1
ATOM 1952 N N . GLU A 1 255 ? 24.761 13.519 -32.371 1.00 90.88 255 GLU A N 1
ATOM 1953 C CA . GLU A 1 255 ? 24.479 14.925 -32.066 1.00 90.88 255 GLU A CA 1
ATOM 1954 C C . GLU A 1 255 ? 23.217 15.030 -31.192 1.00 90.88 255 GLU A C 1
ATOM 1956 O O . GLU A 1 255 ? 22.112 15.230 -31.706 1.00 90.88 255 GLU A O 1
ATOM 1961 N N . PRO A 1 256 ? 23.326 14.831 -29.864 1.00 92.00 256 PRO A N 1
ATOM 1962 C CA . PRO A 1 256 ? 22.170 14.861 -28.978 1.00 92.00 256 PRO A CA 1
ATOM 1963 C C . PRO A 1 256 ? 21.620 16.285 -28.849 1.00 92.00 256 PRO A C 1
ATOM 1965 O O . PRO A 1 256 ? 22.304 17.204 -28.403 1.00 92.00 256 PRO A O 1
ATOM 1968 N N . GLY A 1 257 ? 20.355 16.465 -29.215 1.00 93.56 257 GLY A N 1
ATOM 1969 C CA . GLY A 1 257 ? 19.646 17.730 -29.098 1.00 93.56 257 GLY A CA 1
ATOM 1970 C C . GLY A 1 257 ? 19.246 18.050 -27.658 1.00 93.56 257 GLY A C 1
ATOM 1971 O O . GLY A 1 257 ? 19.120 17.172 -26.799 1.00 93.56 257 GLY A O 1
ATOM 1972 N N . GLU A 1 258 ? 18.963 19.328 -27.408 1.00 94.62 258 GLU A N 1
ATOM 1973 C CA . GLU A 1 258 ? 18.587 19.834 -26.082 1.00 94.62 258 GLU A CA 1
ATOM 1974 C C . GLU A 1 258 ? 17.393 19.100 -25.431 1.00 94.62 258 GLU A C 1
ATOM 1976 O O . GLU A 1 258 ? 17.470 18.810 -24.235 1.00 94.62 258 GLU A O 1
ATOM 1981 N N . PRO A 1 259 ? 16.329 18.692 -26.164 1.00 94.56 259 PRO A N 1
ATOM 1982 C CA . PRO A 1 259 ? 15.233 17.924 -25.569 1.00 94.56 259 PRO A CA 1
ATOM 1983 C C . PRO A 1 259 ? 15.674 16.588 -24.955 1.00 94.56 259 PRO A C 1
ATOM 1985 O O . PRO A 1 259 ? 15.184 16.210 -23.890 1.00 94.56 259 PRO A O 1
ATOM 1988 N N . LEU A 1 260 ? 16.609 15.876 -25.596 1.00 95.69 260 LEU A N 1
ATOM 1989 C CA . LEU A 1 260 ? 17.153 14.621 -25.074 1.00 95.69 260 LEU A CA 1
ATOM 1990 C C . LEU A 1 260 ? 18.040 14.889 -23.853 1.00 95.69 260 LEU A C 1
ATOM 1992 O O . LEU A 1 260 ? 17.876 14.234 -22.821 1.00 95.69 260 LEU A O 1
ATOM 1996 N N . LEU A 1 261 ? 18.926 15.886 -23.938 1.00 95.75 261 LEU A N 1
ATOM 1997 C CA . LEU A 1 261 ? 19.808 16.279 -22.835 1.00 95.75 261 LEU A CA 1
ATOM 1998 C C . LEU A 1 261 ? 19.017 16.705 -21.588 1.00 95.75 261 LEU A C 1
ATOM 2000 O O . LEU A 1 261 ? 19.394 16.356 -20.468 1.00 95.75 261 LEU A O 1
ATOM 2004 N N . ASP A 1 262 ? 17.881 17.382 -21.759 1.00 95.19 262 ASP A N 1
ATOM 2005 C CA . ASP A 1 262 ? 16.973 17.735 -20.665 1.00 95.19 262 ASP A CA 1
ATOM 2006 C C . ASP A 1 262 ? 16.395 16.513 -19.948 1.00 95.19 262 ASP A C 1
ATOM 2008 O O . ASP A 1 262 ? 16.284 16.505 -18.714 1.00 95.19 262 ASP A O 1
ATOM 2012 N N . VAL A 1 263 ? 16.046 15.457 -20.690 1.00 95.19 263 VAL A N 1
ATOM 2013 C CA . VAL A 1 263 ? 15.606 14.195 -20.084 1.00 95.19 263 VAL A CA 1
ATOM 2014 C C . VAL A 1 263 ? 16.758 13.544 -19.328 1.00 95.19 263 VAL A C 1
ATOM 2016 O O . VAL A 1 263 ? 16.568 13.199 -18.160 1.00 95.19 263 VAL A O 1
ATOM 2019 N N . VAL A 1 264 ? 17.948 13.452 -19.930 1.00 95.44 264 VAL A N 1
ATOM 2020 C CA . VAL A 1 264 ? 19.141 12.877 -19.283 1.00 95.44 264 VAL A CA 1
ATOM 2021 C C . VAL A 1 264 ? 19.463 13.608 -17.979 1.00 95.44 264 VAL A C 1
ATOM 2023 O O . VAL A 1 264 ? 19.584 12.966 -16.936 1.00 95.44 264 VAL A O 1
ATOM 2026 N N . ARG A 1 265 ? 19.496 14.947 -17.985 1.00 95.00 265 ARG A N 1
ATOM 2027 C CA . ARG A 1 265 ? 19.690 15.765 -16.774 1.00 95.00 265 ARG A CA 1
ATOM 2028 C C . ARG A 1 265 ? 18.634 15.465 -15.715 1.00 95.00 265 ARG A C 1
ATOM 2030 O O . ARG A 1 265 ? 18.973 15.233 -14.553 1.00 95.00 265 ARG A O 1
ATOM 2037 N N . ARG A 1 266 ? 17.356 15.421 -16.109 1.00 94.44 266 ARG A N 1
ATOM 2038 C CA . ARG A 1 266 ? 16.226 15.178 -15.200 1.00 94.44 266 ARG A CA 1
ATOM 2039 C C . ARG A 1 266 ? 16.292 13.817 -14.511 1.00 94.44 266 ARG A C 1
ATOM 2041 O O . ARG A 1 266 ? 15.903 13.733 -13.345 1.00 94.44 266 ARG A O 1
ATOM 2048 N N . VAL A 1 267 ? 16.725 12.770 -15.212 1.00 94.69 267 VAL A N 1
ATOM 2049 C CA . VAL A 1 267 ? 16.795 11.405 -14.662 1.00 94.69 267 VAL A CA 1
ATOM 2050 C C . VAL A 1 267 ? 18.197 10.994 -14.209 1.00 94.69 267 VAL A C 1
ATOM 2052 O O . VAL A 1 267 ? 18.382 9.861 -13.780 1.00 94.69 267 VAL A O 1
ATOM 2055 N N . SER A 1 268 ? 19.174 11.900 -14.251 1.00 94.44 268 SER A N 1
ATOM 2056 C CA . SER A 1 268 ? 20.597 11.600 -14.039 1.00 94.44 268 SER A CA 1
ATOM 2057 C C . SER A 1 268 ? 20.909 10.855 -12.733 1.00 94.44 268 SER A C 1
ATOM 2059 O O . SER A 1 268 ? 21.705 9.923 -12.735 1.00 94.44 268 SER A O 1
ATOM 2061 N N . MET A 1 269 ? 20.217 11.179 -11.636 1.00 93.88 269 MET A N 1
ATOM 2062 C CA . MET A 1 269 ? 20.347 10.460 -10.357 1.00 93.88 269 MET A CA 1
ATOM 2063 C C . MET A 1 269 ? 19.835 9.015 -10.405 1.00 93.88 269 MET A C 1
ATOM 2065 O O . MET A 1 269 ? 20.304 8.172 -9.646 1.00 93.88 269 MET A O 1
ATOM 2069 N N . SER A 1 270 ? 18.848 8.735 -11.256 1.00 93.81 270 SER A N 1
ATOM 2070 C CA . SER A 1 270 ? 18.278 7.399 -11.442 1.00 93.81 270 SER A CA 1
ATOM 2071 C C . SER A 1 270 ? 19.095 6.556 -12.418 1.00 93.81 270 SER A C 1
ATOM 2073 O O . SER A 1 270 ? 19.064 5.342 -12.319 1.00 93.81 270 SER A O 1
ATOM 2075 N N . VAL A 1 271 ? 19.823 7.164 -13.356 1.00 95.38 271 VAL A N 1
ATOM 2076 C CA . VAL A 1 271 ? 20.622 6.453 -14.373 1.00 95.38 271 VAL A CA 1
ATOM 2077 C C . VAL A 1 271 ? 22.029 7.059 -14.492 1.00 95.38 271 VAL A C 1
ATOM 2079 O O . VAL A 1 271 ? 22.399 7.584 -15.544 1.00 95.38 271 VAL A O 1
ATOM 2082 N N . PRO A 1 272 ? 22.843 7.006 -13.420 1.00 93.81 272 PRO A N 1
ATOM 2083 C CA . PRO A 1 272 ? 24.115 7.729 -13.362 1.00 93.81 272 PRO A CA 1
ATOM 2084 C C . PRO A 1 272 ? 25.119 7.284 -14.434 1.00 93.81 272 PRO A C 1
ATOM 2086 O O . PRO A 1 272 ? 25.836 8.121 -14.977 1.00 93.81 272 PRO A O 1
ATOM 2089 N N . GLY A 1 273 ? 25.142 5.993 -14.791 1.00 93.25 273 GLY A N 1
ATOM 2090 C CA . GLY A 1 273 ? 26.007 5.478 -15.860 1.00 93.25 273 GLY A CA 1
ATOM 2091 C C . GLY A 1 273 ? 25.678 6.079 -17.229 1.00 93.25 273 GLY A C 1
ATOM 2092 O O . GLY A 1 273 ? 26.576 6.522 -17.941 1.00 93.25 273 GLY A O 1
ATOM 2093 N N . ILE A 1 274 ? 24.386 6.183 -17.557 1.00 95.25 274 ILE A N 1
ATOM 2094 C CA . ILE A 1 274 ? 23.915 6.804 -18.801 1.00 95.25 274 ILE A CA 1
ATOM 2095 C C . ILE A 1 274 ? 24.215 8.304 -18.787 1.00 95.25 274 ILE A C 1
ATOM 2097 O O . ILE A 1 274 ? 24.749 8.824 -19.758 1.00 95.25 274 ILE A O 1
ATOM 2101 N N . ALA A 1 275 ? 23.932 9.005 -17.684 1.00 94.81 275 ALA A N 1
ATOM 2102 C CA . ALA A 1 275 ? 24.219 10.436 -17.573 1.00 94.81 275 ALA A CA 1
ATOM 2103 C C . ALA A 1 275 ? 25.704 10.746 -17.814 1.00 94.81 275 ALA A C 1
ATOM 2105 O O . ALA A 1 275 ? 26.027 11.624 -18.616 1.00 94.81 275 ALA A O 1
ATOM 2106 N N . LYS A 1 276 ? 26.597 9.951 -17.214 1.00 94.31 276 LYS A N 1
ATOM 2107 C CA . LYS A 1 276 ? 28.043 10.051 -17.432 1.00 94.31 276 LYS A CA 1
ATOM 2108 C C . LYS A 1 276 ? 28.431 9.834 -18.897 1.00 94.31 276 LYS A C 1
ATOM 2110 O O . LYS A 1 276 ? 29.306 10.539 -19.387 1.00 94.31 276 LYS A O 1
ATOM 2115 N N . ALA A 1 277 ? 27.777 8.908 -19.603 1.00 93.81 277 ALA A N 1
ATOM 2116 C CA . ALA A 1 277 ? 28.025 8.665 -21.026 1.00 93.81 277 ALA A CA 1
ATOM 2117 C C . ALA A 1 277 ? 27.685 9.891 -21.903 1.00 93.81 277 ALA A C 1
ATOM 2119 O O . ALA A 1 277 ? 28.358 10.138 -22.896 1.00 93.81 277 ALA A O 1
ATOM 2120 N N . PHE A 1 278 ? 26.711 10.709 -21.488 1.00 94.38 278 PHE A N 1
ATOM 2121 C CA . PHE A 1 278 ? 26.393 12.007 -22.102 1.00 94.38 278 PHE A CA 1
ATOM 2122 C C . PHE A 1 278 ? 27.244 13.179 -21.563 1.00 94.38 278 PHE A C 1
ATOM 2124 O O . PHE A 1 278 ? 26.973 14.331 -21.894 1.00 94.38 278 PHE A O 1
ATOM 2131 N N . GLY A 1 279 ? 28.235 12.928 -20.699 1.00 93.06 279 GLY A N 1
ATOM 2132 C CA . GLY A 1 279 ? 29.034 13.981 -20.059 1.00 93.06 279 GLY A CA 1
ATOM 2133 C C . GLY A 1 279 ? 28.259 14.826 -19.038 1.00 93.06 279 GLY A C 1
ATOM 2134 O O . GLY A 1 279 ? 28.675 15.935 -18.709 1.00 93.06 279 GLY A O 1
ATOM 2135 N N . ILE A 1 280 ? 27.122 14.330 -18.543 1.00 92.12 280 ILE A N 1
ATOM 2136 C CA . ILE A 1 280 ? 26.269 15.016 -17.569 1.00 92.12 280 ILE A CA 1
ATOM 2137 C C . ILE A 1 280 ? 26.555 14.467 -16.171 1.00 92.12 280 ILE A C 1
ATOM 2139 O O . ILE A 1 280 ? 26.344 13.284 -15.900 1.00 92.12 280 ILE A O 1
ATOM 2143 N N . GLU A 1 281 ? 26.965 15.345 -15.257 1.00 88.50 281 GLU A N 1
ATOM 2144 C CA . GLU A 1 281 ? 27.133 14.988 -13.848 1.00 88.50 281 GLU A CA 1
ATOM 2145 C C . GLU A 1 281 ? 25.761 14.720 -13.189 1.00 88.50 281 GLU A C 1
ATOM 2147 O O . GLU A 1 281 ? 24.850 15.555 -13.311 1.00 88.50 281 GLU A O 1
ATOM 2152 N N . PRO A 1 282 ? 25.576 13.589 -12.476 1.00 85.06 282 PRO A N 1
ATOM 2153 C CA . PRO A 1 282 ? 24.358 13.316 -11.724 1.00 85.06 282 PRO A CA 1
ATOM 2154 C C . PRO A 1 282 ? 24.099 14.387 -10.667 1.00 85.06 282 PRO A C 1
ATOM 2156 O O . PRO A 1 282 ? 24.769 14.476 -9.641 1.00 85.06 282 PRO A O 1
ATOM 2159 N N . THR A 1 283 ? 23.089 15.215 -10.912 1.00 79.25 283 THR A N 1
ATOM 2160 C CA . THR A 1 283 ? 22.734 16.318 -10.019 1.00 79.25 283 THR A CA 1
ATOM 2161 C C . THR A 1 283 ? 21.368 16.079 -9.410 1.00 79.25 283 THR A C 1
ATOM 2163 O O . THR A 1 283 ? 20.440 15.569 -10.043 1.00 79.25 283 THR A O 1
ATOM 2166 N N . LYS A 1 284 ? 21.220 16.458 -8.136 1.00 72.62 284 LYS A N 1
ATOM 2167 C CA . LYS A 1 284 ? 19.936 16.348 -7.445 1.00 72.62 284 LYS A CA 1
ATOM 2168 C C . LYS A 1 284 ? 18.880 17.125 -8.242 1.00 72.62 284 LYS A C 1
ATOM 2170 O O . LYS A 1 284 ? 19.102 18.308 -8.512 1.00 72.62 284 LYS A O 1
ATOM 2175 N N . PRO A 1 285 ? 17.728 16.514 -8.577 1.00 63.19 285 PRO A N 1
ATOM 2176 C CA . PRO A 1 285 ? 16.717 17.192 -9.370 1.00 63.19 285 PRO A CA 1
ATOM 2177 C C . PRO A 1 285 ? 16.307 18.497 -8.676 1.00 63.19 285 PRO A C 1
ATOM 2179 O O . PRO A 1 285 ? 16.147 18.512 -7.444 1.00 63.19 285 PRO A O 1
ATOM 2182 N N . PRO A 1 286 ? 16.134 19.599 -9.430 1.00 60.44 286 PRO A N 1
ATOM 2183 C CA . PRO A 1 286 ? 15.743 20.870 -8.849 1.00 60.44 286 PRO A CA 1
ATOM 2184 C C . PRO A 1 286 ? 14.438 20.665 -8.085 1.00 60.44 286 PRO A C 1
ATOM 2186 O O . PRO A 1 286 ? 13.457 20.144 -8.625 1.00 60.44 286 PRO A O 1
ATOM 2189 N N . ARG A 1 287 ? 14.429 21.046 -6.800 1.00 58.94 287 ARG A N 1
ATOM 2190 C CA . ARG A 1 287 ? 13.213 21.001 -5.986 1.00 58.94 287 ARG A CA 1
ATOM 2191 C C . ARG A 1 287 ? 12.146 21.792 -6.729 1.00 58.94 287 ARG A C 1
ATOM 2193 O O . ARG A 1 287 ? 12.256 23.009 -6.863 1.00 58.94 287 ARG A O 1
ATOM 2200 N N . SER A 1 288 ? 11.112 21.094 -7.197 1.00 54.78 288 SER A N 1
ATOM 2201 C CA . SER A 1 288 ? 9.852 21.720 -7.574 1.00 54.78 288 SER A CA 1
ATOM 2202 C C . SER A 1 288 ? 9.477 22.642 -6.418 1.00 54.78 288 SER A C 1
ATOM 2204 O O . SER A 1 288 ? 9.236 22.175 -5.302 1.00 54.78 288 SER A O 1
ATOM 2206 N N . ARG A 1 289 ? 9.514 23.959 -6.649 1.00 48.72 289 ARG A N 1
ATOM 2207 C CA . ARG A 1 289 ? 8.909 24.925 -5.736 1.00 48.72 289 ARG A CA 1
ATOM 2208 C C . ARG A 1 289 ? 7.415 24.643 -5.806 1.00 48.72 289 ARG A C 1
ATOM 2210 O O . ARG A 1 289 ? 6.721 25.184 -6.662 1.00 48.72 289 ARG A O 1
ATOM 2217 N N . GLY A 1 290 ? 6.960 23.697 -4.986 1.00 44.19 290 GLY A N 1
ATOM 2218 C CA . GLY A 1 290 ? 5.554 23.366 -4.855 1.00 44.19 290 GLY A CA 1
ATOM 2219 C C . GLY A 1 290 ? 4.801 24.661 -4.608 1.00 44.19 290 GLY A C 1
ATOM 2220 O O . GLY A 1 290 ? 5.230 25.480 -3.790 1.00 44.19 290 GLY A O 1
ATOM 2221 N N . SER A 1 291 ? 3.724 24.876 -5.363 1.00 46.31 291 SER A N 1
ATOM 2222 C CA . SER A 1 291 ? 2.837 26.005 -5.131 1.00 46.31 291 SER A CA 1
ATOM 2223 C C . SER A 1 291 ? 2.502 26.021 -3.645 1.00 46.31 291 SER A C 1
ATOM 2225 O O . SER A 1 291 ? 1.978 25.030 -3.126 1.00 46.31 291 SER A O 1
ATOM 2227 N N . ARG A 1 292 ? 2.830 27.120 -2.958 1.00 40.78 292 ARG A N 1
ATOM 2228 C CA . ARG A 1 292 ? 2.305 27.392 -1.622 1.00 40.78 292 ARG A CA 1
ATOM 2229 C C . ARG A 1 292 ? 0.804 27.154 -1.688 1.00 40.78 292 ARG A C 1
ATOM 2231 O O . ARG A 1 292 ? 0.096 27.856 -2.409 1.00 40.78 292 ARG A O 1
ATOM 2238 N N . ARG A 1 293 ? 0.349 26.126 -0.981 1.00 39.31 293 ARG A N 1
ATOM 2239 C CA . ARG A 1 293 ? -1.062 25.865 -0.744 1.00 39.31 293 ARG A CA 1
ATOM 2240 C C . ARG A 1 293 ? -1.555 27.062 0.075 1.00 39.31 2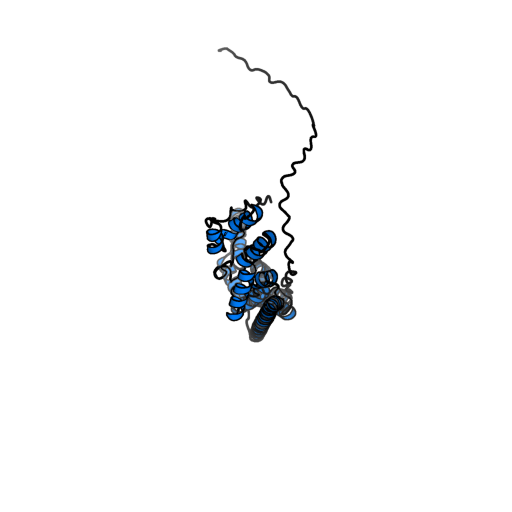93 ARG A C 1
ATOM 2242 O O . ARG A 1 293 ? -1.231 27.173 1.250 1.00 39.31 293 ARG A O 1
ATOM 2249 N N . ARG A 1 294 ? -2.182 28.033 -0.594 1.00 41.59 294 ARG A N 1
ATOM 2250 C CA . ARG A 1 294 ? -3.051 29.015 0.061 1.00 41.59 294 ARG A CA 1
ATOM 2251 C C . ARG A 1 294 ? -4.327 28.267 0.442 1.00 41.59 294 ARG A C 1
ATOM 2253 O O . ARG A 1 294 ? -4.883 27.583 -0.417 1.00 41.59 294 ARG A O 1
ATOM 2260 N N . GLY A 1 295 ? -4.748 28.410 1.693 1.00 35.66 295 GLY A N 1
ATOM 2261 C CA . GLY A 1 295 ? -5.913 27.753 2.281 1.00 35.66 295 GLY A CA 1
ATOM 2262 C C . GLY A 1 295 ? -5.505 26.989 3.518 1.00 35.66 295 GLY A C 1
ATOM 2263 O O . GLY A 1 295 ? -5.207 25.784 3.363 1.00 35.66 295 GLY A O 1
#

Foldseek 3Di:
DDDDDDDDDDDDDDDDDDDDDDDDDDPPDPPPPPPPPPPDPAFAAFDFDCPLLVVLLVPDDPVCNVLLVQCLPPNPVSLVVVQVVVQVVCVVVVHDGDPSVVSSVVSVVSNLSSLLSRLVSRLVSCLVCVQGHHLVSLVVSLVSLVRRQDDDVSVVSSVSSVVSSVVNLVVQQVVLLVQLVVCLVVLVLLSNLQSQLDRSDPPPDDDPVSLVSSQVSLQVQQAQPRDLVSNLSSLVSLLSHPNLAVHDHPYHHPDHDPVSLVSCQQSCLSRVVVNVVVVHHNDDHPPDPPPPPDD

Radius of gyration: 32.24 Å; chains: 1; bounding box: 56×101×76 Å

Secondary structure (DSSP, 8-state):
--------PPP----------------------------PPPPPPP----HHHHHHHHTS-GGGHHHHHHHHHHHHHHHHHHHHHHHHHHHHHTPPPP-HHHHHHHHHHHHHHHHHHHHHHHHHHHHHTTTTS-HHHHHHHHHHHHHH--SHHHHHHHHHHHHHHHHHHHHHHHHHHHHHHHHHHTT-HHHHHHHHT--SSTTPPPPHHHHHHHHHHHHHTS-SSS-HHHHHHHHHHHTTSTTTTT---S---SS--HHHHHHHHHHTTT-HHHHHHTT----PPP---------

pLDDT: mean 84.88, std 20.7, range [28.81, 98.06]